Protein AF-A0A1S1MLZ5-F1 (afdb_monomer)

Sequence (279 aa):
MDRDQQFLMPESMADWLPESDPVWLVISAVAGLDTSGLHGMRRTGGAGRAGYDPDMLLTLLIWAWAHGVRSSRVIERRCERDVAFRIICAGDAPDHVTISRFRAAAAAVCEDLFAQVLALCARLGMGRVGVVAIDSVKIASNASLAANRCEDGLRKAAAEQAGIDQAKARELAAAAAAEHAATDAAEDQLYGPDSRGDELPEDLVDPSSRARRIKEALEQLQADTAAGGADREAVAARKRARAAQRQAKREALIADYRAARQAGGLLPLGTPGRVIPSV

Secondary structure (DSSP, 8-state):
--SS---SSPPPGGGGS-TT-HHHHHHHHHHTS--HHHHHHS---SSSSPPPPHHHHHHHHHHHHHTT---HHHHHHHHHH-HHHHHHTTT-PPPHHHHHHHHHHTHHHHHHHHHHHHHHHHHTTS--S---------------TTTT-SHHHHHHHHHHHHHHHHHHHHHHHHHHHHHHHHHHHHHHHHH-SS--S-PPPHHHHSHHHHHHHHHHHHHHHHHHHHHHHHHHHHHHHHHHHHHHHHHHHHHHHHHHHHHHHHTT------PPP--PPP-

Foldseek 3Di:
DDPVDDDPDDDDLCVVDDPPDCLVVLLVLLVPDPCVVLCVLADQDDPDHGDDDSSLLLSLLLVCLVVVHQQLLVSLVCCVPPSSSVVSCVNPGDHSLSSLVSCVSCVVVSLLSSLSSQLVCVVVVVDPLDDPPPVDPDDDDPDPPVVCPDPVSVVVVVVVSSVVSSVSSSVSSNVSSVSSNVNHVVVCVVQNSPDSPPDDDPLCPDPVSVVVVVVVVVVVVVVVVVVVVVVVVVVVVVVVVVVVVVVVVVVVVVVVVVVCVVVVDDDDPDDDDDDDDDD

Organism: NCBI:txid1858794

Solvent-accessible surface area (backbone atoms only — not comparable to full-atom values): 16408 Å² total; per-residue (Å²): 138,74,87,82,69,75,73,95,60,86,78,61,71,73,74,77,51,64,90,84,43,67,61,58,52,49,53,54,50,54,73,72,50,92,53,62,72,53,50,71,76,47,69,76,52,72,96,70,83,60,48,79,56,55,66,45,56,48,42,48,49,47,54,33,47,75,69,73,49,40,36,36,52,58,49,30,53,32,31,77,73,36,68,66,45,21,53,60,38,72,71,59,62,62,52,30,60,57,50,46,50,49,49,64,76,37,42,76,62,51,28,54,52,40,10,49,50,49,37,48,41,31,75,73,66,77,47,76,65,76,76,79,79,71,85,69,78,85,71,92,69,98,64,66,79,69,74,57,69,41,72,66,42,46,50,51,51,50,52,50,49,51,51,51,29,41,54,47,23,37,52,55,24,48,53,45,53,51,50,22,52,53,41,42,56,54,46,32,73,73,44,38,82,88,46,76,74,76,77,69,59,77,67,54,66,44,70,73,49,26,56,54,51,51,50,54,52,51,52,48,54,51,50,53,51,50,51,55,49,51,52,53,47,52,54,48,49,53,52,51,52,55,51,51,53,53,49,52,52,50,52,49,52,52,49,51,55,51,51,45,54,72,73,71,51,88,77,82,89,75,75,82,80,83,82,77,84,80,131

pLDDT: mean 82.51, std 16.1, range [33.41, 97.81]

Structure (mmCIF, N/CA/C/O backbone):
data_AF-A0A1S1MLZ5-F1
#
_entry.id   AF-A0A1S1MLZ5-F1
#
loop_
_atom_site.group_PDB
_atom_site.id
_atom_site.type_symbol
_atom_site.label_atom_id
_atom_site.label_alt_id
_atom_site.label_comp_id
_atom_site.label_asym_id
_atom_site.label_entity_id
_atom_site.label_seq_id
_atom_site.pdbx_PDB_ins_code
_atom_site.Cartn_x
_atom_site.Cartn_y
_atom_site.Cartn_z
_atom_site.occupancy
_atom_site.B_iso_or_equiv
_atom_site.auth_seq_id
_atom_site.auth_comp_id
_atom_site.auth_asym_id
_atom_site.auth_atom_id
_atom_site.pdbx_PDB_model_num
ATOM 1 N N . MET A 1 1 ? -22.273 -20.824 3.552 1.00 58.88 1 MET A N 1
ATOM 2 C CA . MET A 1 1 ? -20.905 -20.315 3.348 1.00 58.88 1 MET A CA 1
ATOM 3 C C . MET A 1 1 ? -20.077 -20.881 4.480 1.00 58.88 1 MET A C 1
ATOM 5 O O . MET A 1 1 ? -20.203 -20.385 5.593 1.00 58.88 1 MET A O 1
ATOM 9 N N . ASP A 1 2 ? -19.360 -21.970 4.228 1.00 85.19 2 ASP A N 1
ATOM 10 C CA . ASP A 1 2 ? -18.413 -22.531 5.190 1.00 85.19 2 ASP A CA 1
ATOM 11 C C . ASP A 1 2 ? -17.037 -21.936 4.875 1.00 85.19 2 ASP A C 1
ATOM 13 O O . ASP A 1 2 ? -16.537 -22.105 3.766 1.00 85.19 2 ASP A O 1
ATOM 17 N N . ARG A 1 3 ? -16.494 -21.135 5.796 1.00 84.50 3 ARG A N 1
ATOM 18 C CA . ARG A 1 3 ? -15.193 -20.463 5.622 1.00 84.50 3 ARG A CA 1
ATOM 19 C C . ARG A 1 3 ? -14.029 -21.352 6.052 1.00 84.50 3 ARG A C 1
ATOM 21 O O . ARG A 1 3 ? -12.893 -21.034 5.720 1.00 84.50 3 ARG A O 1
ATOM 28 N N . ASP A 1 4 ? -14.331 -22.430 6.771 1.00 86.69 4 ASP A N 1
ATOM 29 C CA . ASP A 1 4 ? -13.348 -23.369 7.302 1.00 86.69 4 ASP A CA 1
ATOM 30 C C . ASP A 1 4 ? -13.151 -24.559 6.349 1.00 86.69 4 ASP A C 1
ATOM 32 O O . ASP A 1 4 ? -12.258 -25.386 6.549 1.00 86.69 4 ASP A O 1
ATOM 36 N N . GLN A 1 5 ? -13.958 -24.634 5.282 1.00 89.38 5 GLN A N 1
ATOM 37 C CA . GLN A 1 5 ? -13.801 -25.615 4.220 1.00 89.38 5 GLN A CA 1
ATOM 38 C C . GLN A 1 5 ? -12.444 -25.439 3.531 1.00 89.38 5 GLN A C 1
ATOM 40 O O . GLN A 1 5 ? -12.177 -24.442 2.862 1.00 89.38 5 GLN A O 1
ATOM 45 N N . GLN A 1 6 ? -11.600 -26.456 3.668 1.00 87.50 6 GLN A N 1
ATOM 46 C CA . GLN A 1 6 ? -10.292 -26.500 3.030 1.00 87.50 6 GLN A CA 1
ATOM 47 C C . GLN A 1 6 ? -10.411 -26.915 1.562 1.00 87.50 6 GLN A C 1
ATOM 49 O O . GLN A 1 6 ? -11.259 -27.732 1.190 1.00 87.50 6 GLN A O 1
ATOM 54 N N . PHE A 1 7 ? -9.518 -26.383 0.730 1.00 86.00 7 PHE A N 1
ATOM 55 C CA . PHE A 1 7 ? -9.341 -26.869 -0.632 1.00 86.00 7 PHE A CA 1
ATOM 56 C C . PHE A 1 7 ? -8.711 -28.265 -0.630 1.00 86.00 7 PHE A C 1
ATOM 58 O O . PHE A 1 7 ? -7.830 -28.556 0.178 1.00 86.00 7 PHE A O 1
ATOM 65 N N . LEU A 1 8 ? -9.145 -29.124 -1.558 1.00 91.00 8 LEU A N 1
ATOM 66 C CA . LEU A 1 8 ? -8.581 -30.470 -1.717 1.00 91.00 8 LEU A CA 1
ATOM 67 C C . LEU A 1 8 ? -7.136 -30.429 -2.246 1.00 91.00 8 LEU A C 1
ATOM 69 O O . LEU A 1 8 ? -6.315 -31.253 -1.856 1.00 91.00 8 LEU A O 1
ATOM 73 N N . MET A 1 9 ? -6.844 -29.466 -3.123 1.00 89.19 9 MET A N 1
ATOM 74 C CA . MET A 1 9 ? -5.515 -29.148 -3.648 1.00 89.19 9 MET A CA 1
ATOM 75 C C . MET A 1 9 ? -5.311 -27.628 -3.584 1.00 89.19 9 MET A C 1
ATOM 77 O O . MET A 1 9 ? -6.300 -26.906 -3.721 1.00 89.19 9 MET A O 1
ATOM 81 N N . PRO A 1 10 ? -4.076 -27.122 -3.402 1.00 85.44 10 PRO A N 1
ATOM 82 C CA . PRO A 1 10 ? -3.813 -25.689 -3.481 1.00 85.44 10 PRO A CA 1
ATOM 83 C C . PRO A 1 10 ? -4.231 -25.132 -4.844 1.00 85.44 10 PRO A C 1
ATOM 85 O O . PRO A 1 10 ? -3.874 -25.696 -5.879 1.00 85.44 10 PRO A O 1
ATOM 88 N N . GLU A 1 11 ? -4.976 -24.031 -4.842 1.00 87.12 11 GLU A N 1
ATOM 89 C CA . GLU A 1 11 ? -5.304 -23.308 -6.070 1.00 87.12 11 GLU A CA 1
ATOM 90 C C . GLU A 1 11 ? -4.047 -22.674 -6.677 1.00 87.12 11 GLU A C 1
ATOM 92 O O . GLU A 1 11 ? -3.139 -22.243 -5.958 1.00 87.12 11 GLU A O 1
ATOM 97 N N . SER A 1 12 ? -4.005 -22.582 -8.006 1.00 88.81 12 SER A N 1
ATOM 98 C CA . SER A 1 12 ? -2.991 -21.785 -8.689 1.00 88.81 12 SER A CA 1
ATOM 99 C C . SER A 1 12 ? -3.295 -20.301 -8.499 1.00 88.81 12 SER A C 1
ATOM 101 O O . SER A 1 12 ? -4.423 -19.866 -8.718 1.00 88.81 12 SER A O 1
ATOM 103 N N . MET A 1 13 ? -2.285 -19.490 -8.165 1.00 88.69 13 MET A N 1
ATOM 104 C CA . MET A 1 13 ? -2.452 -18.029 -8.097 1.00 88.69 13 MET A CA 1
ATOM 105 C C . MET A 1 13 ? -2.846 -17.422 -9.450 1.00 88.69 13 MET A C 1
ATOM 107 O O . MET A 1 13 ? -3.479 -16.370 -9.483 1.00 88.69 13 MET A O 1
ATOM 111 N N . ALA A 1 14 ? -2.495 -18.087 -10.558 1.00 86.94 14 ALA A N 1
ATOM 112 C CA . ALA A 1 14 ? -2.888 -17.664 -11.900 1.00 86.94 14 ALA A CA 1
ATOM 113 C C . ALA A 1 14 ? -4.409 -17.726 -12.112 1.00 86.94 14 ALA A C 1
ATOM 115 O O . ALA A 1 14 ? -4.934 -16.959 -12.909 1.00 86.94 14 ALA A O 1
ATOM 116 N N . ASP A 1 15 ? -5.116 -18.575 -11.360 1.00 90.69 15 ASP A N 1
ATOM 117 C CA . ASP A 1 15 ? -6.568 -18.729 -11.476 1.00 90.69 15 ASP A CA 1
ATOM 118 C C . ASP A 1 15 ? -7.332 -17.673 -10.655 1.00 90.69 15 ASP A C 1
ATOM 120 O O . ASP A 1 15 ? -8.555 -17.565 -10.755 1.00 90.69 15 ASP A O 1
ATOM 124 N N . TRP A 1 16 ? -6.636 -16.879 -9.830 1.00 93.06 16 TRP A N 1
ATOM 125 C CA . TRP A 1 16 ? -7.274 -15.883 -8.965 1.00 93.06 16 TRP A CA 1
ATOM 126 C C . TRP A 1 16 ? -7.734 -14.628 -9.715 1.00 93.06 16 TRP A C 1
ATOM 128 O O . TRP A 1 16 ? -8.609 -13.913 -9.222 1.00 93.06 16 TRP A O 1
ATOM 138 N N . LEU A 1 17 ? -7.156 -14.349 -10.887 1.00 93.25 17 LEU A N 1
ATOM 139 C CA . LEU A 1 17 ? -7.527 -13.234 -11.760 1.00 93.25 17 LEU A CA 1
ATOM 140 C C . LEU A 1 17 ? -7.665 -13.706 -13.209 1.00 93.25 17 LEU A C 1
ATOM 142 O O . LEU A 1 17 ? -6.947 -14.610 -13.628 1.00 93.25 17 LEU A O 1
ATOM 146 N N . PRO A 1 18 ? -8.549 -13.081 -14.008 1.00 93.00 18 PRO A N 1
ATOM 147 C CA . PRO A 1 18 ? -8.632 -13.383 -15.431 1.00 93.00 18 PRO A CA 1
ATOM 148 C C . PRO A 1 18 ? -7.325 -13.017 -16.151 1.00 93.00 18 PRO A C 1
ATOM 150 O O . PRO A 1 18 ? -6.642 -12.066 -15.775 1.00 93.00 18 PRO A O 1
ATOM 153 N N . GLU A 1 19 ? -7.020 -13.704 -17.254 1.00 90.06 19 GLU A N 1
ATOM 154 C CA . GLU A 1 19 ? -5.848 -13.408 -18.102 1.00 90.06 19 GLU A CA 1
ATOM 155 C C . GLU A 1 19 ? -5.850 -11.971 -18.655 1.00 90.06 19 GLU A C 1
ATOM 157 O O . GLU A 1 19 ? -4.803 -11.413 -18.969 1.00 90.06 19 GLU A O 1
ATOM 162 N N . SER A 1 20 ? -7.030 -11.350 -18.762 1.00 87.00 20 SER A N 1
ATOM 163 C CA . SER A 1 20 ? -7.192 -9.964 -19.211 1.00 87.00 20 SER A CA 1
ATOM 164 C C . SER A 1 20 ? -6.849 -8.918 -18.146 1.00 87.00 20 SER A C 1
ATOM 166 O O . SER A 1 20 ? -6.977 -7.724 -18.421 1.00 87.00 20 SER A O 1
ATOM 168 N N . ASP A 1 21 ? -6.509 -9.328 -16.922 1.00 89.31 21 ASP A N 1
ATOM 169 C CA . ASP A 1 21 ? -6.193 -8.389 -15.850 1.00 89.31 21 ASP A CA 1
ATOM 170 C C . ASP A 1 21 ? -4.888 -7.618 -16.151 1.00 89.31 21 ASP A C 1
ATOM 172 O O . ASP A 1 21 ? -3.877 -8.224 -16.523 1.00 89.31 21 ASP A O 1
ATOM 176 N N . PRO A 1 22 ? -4.870 -6.280 -15.998 1.00 89.69 22 PRO A N 1
ATOM 177 C CA . PRO A 1 22 ? -3.699 -5.467 -16.312 1.00 89.69 22 PRO A CA 1
ATOM 178 C C . PRO A 1 22 ? -2.460 -5.779 -15.459 1.00 89.69 22 PRO A C 1
ATOM 180 O O . PRO A 1 22 ? -1.357 -5.405 -15.868 1.00 89.69 22 PRO A O 1
ATOM 183 N N . VAL A 1 23 ? -2.591 -6.471 -14.319 1.00 91.12 23 VAL A N 1
ATOM 184 C CA . VAL A 1 23 ? -1.434 -6.873 -13.501 1.00 91.12 23 VAL A CA 1
ATOM 185 C C . VAL A 1 23 ? -0.449 -7.736 -14.295 1.00 91.12 23 VAL A C 1
ATOM 187 O O . VAL A 1 23 ? 0.765 -7.546 -14.191 1.00 91.12 23 VAL A O 1
ATOM 190 N N . TRP A 1 24 ? -0.958 -8.617 -15.162 1.00 92.50 24 TRP A N 1
ATOM 191 C CA . TRP A 1 24 ? -0.143 -9.513 -15.982 1.00 92.50 24 TRP A CA 1
ATOM 192 C C . TRP A 1 24 ? 0.709 -8.755 -16.991 1.00 92.50 24 TRP A C 1
ATOM 194 O O . TRP A 1 24 ? 1.857 -9.133 -17.248 1.00 92.50 24 TRP A O 1
ATOM 204 N N . LEU A 1 25 ? 0.180 -7.648 -17.525 1.00 90.38 25 LEU A N 1
ATOM 205 C CA . LEU A 1 25 ? 0.972 -6.777 -18.378 1.00 90.38 25 LEU A CA 1
ATOM 206 C C . LEU A 1 25 ? 2.102 -6.128 -17.589 1.00 90.38 25 LEU A C 1
ATOM 208 O O . LEU A 1 25 ? 3.220 -6.098 -18.086 1.00 90.38 25 LEU A O 1
ATOM 212 N N . VAL A 1 26 ? 1.833 -5.598 -16.395 1.00 91.06 26 VAL A N 1
ATOM 213 C CA . VAL A 1 26 ? 2.867 -4.912 -15.606 1.00 91.06 26 VAL A CA 1
ATOM 214 C C . VAL A 1 26 ? 3.986 -5.883 -15.224 1.00 91.06 26 VAL A C 1
ATOM 216 O O . VAL A 1 26 ? 5.153 -5.544 -15.401 1.00 91.06 26 VAL A O 1
ATOM 219 N N . ILE A 1 27 ? 3.645 -7.108 -14.810 1.00 93.75 27 ILE A N 1
ATOM 220 C CA . ILE A 1 27 ? 4.622 -8.179 -14.550 1.00 93.75 27 ILE A CA 1
ATOM 221 C C . ILE A 1 27 ? 5.465 -8.458 -15.804 1.00 93.75 27 ILE A C 1
ATOM 223 O O . ILE A 1 27 ? 6.694 -8.461 -15.745 1.00 93.75 27 ILE A O 1
ATOM 227 N N . SER A 1 28 ? 4.815 -8.629 -16.959 1.00 93.50 28 SER A N 1
ATOM 228 C CA . SER A 1 28 ? 5.505 -8.904 -18.229 1.00 93.50 28 SER A CA 1
ATOM 229 C C . SER A 1 28 ? 6.363 -7.728 -18.702 1.00 93.50 28 SER A C 1
ATOM 231 O O . SER A 1 28 ? 7.432 -7.923 -19.275 1.00 93.50 28 SER A O 1
ATOM 233 N N . ALA A 1 29 ? 5.902 -6.500 -18.462 1.00 90.81 29 ALA A N 1
ATOM 234 C CA . ALA A 1 29 ? 6.608 -5.275 -18.799 1.00 90.81 29 ALA A CA 1
ATOM 235 C C . ALA A 1 29 ? 7.904 -5.162 -17.998 1.00 90.81 29 ALA A C 1
ATOM 237 O O . ALA A 1 29 ? 8.947 -4.925 -18.598 1.00 90.81 29 ALA A O 1
ATOM 238 N N . VAL A 1 30 ? 7.855 -5.379 -16.678 1.00 92.75 30 VAL A N 1
ATOM 239 C CA . VAL A 1 30 ? 9.059 -5.368 -15.834 1.00 92.75 30 VAL A CA 1
ATOM 240 C C . VAL A 1 30 ? 10.031 -6.474 -16.238 1.00 92.75 30 VAL A C 1
ATOM 242 O O . VAL A 1 30 ? 11.217 -6.194 -16.376 1.00 92.75 30 VAL A O 1
ATOM 245 N N . ALA A 1 31 ? 9.542 -7.683 -16.527 1.00 92.88 31 ALA A N 1
ATOM 246 C CA . ALA A 1 31 ? 10.384 -8.792 -16.985 1.00 92.88 31 ALA A CA 1
ATOM 247 C C . ALA A 1 31 ? 11.122 -8.506 -18.312 1.00 92.88 31 ALA A C 1
ATOM 249 O O . ALA A 1 31 ? 12.125 -9.148 -18.615 1.00 92.88 31 ALA A O 1
ATOM 250 N N . GLY A 1 32 ? 10.626 -7.559 -19.116 1.00 90.38 32 GLY A N 1
ATOM 251 C CA . GLY A 1 32 ? 11.262 -7.112 -20.356 1.00 90.38 32 GLY A CA 1
ATOM 252 C C . GLY A 1 32 ? 12.220 -5.924 -20.207 1.00 90.38 32 GLY A C 1
ATOM 253 O O . GLY A 1 32 ? 12.819 -5.520 -21.206 1.00 90.38 32 GLY A O 1
ATOM 254 N N . LEU A 1 33 ? 12.349 -5.333 -19.014 1.00 90.69 33 LEU A N 1
ATOM 255 C CA . LEU A 1 33 ? 13.231 -4.191 -18.759 1.00 90.69 33 LEU A CA 1
ATOM 256 C C . LEU A 1 33 ? 14.626 -4.629 -18.306 1.00 90.69 33 LEU A C 1
ATOM 258 O O . LEU A 1 33 ? 14.814 -5.693 -17.725 1.00 90.69 33 LEU A O 1
ATOM 262 N N . ASP A 1 34 ? 15.615 -3.761 -18.527 1.00 91.19 34 ASP A N 1
ATOM 263 C CA . ASP A 1 34 ? 16.938 -3.927 -17.927 1.00 91.19 34 ASP A CA 1
ATOM 264 C C . ASP A 1 34 ? 16.914 -3.473 -16.462 1.00 91.19 34 ASP A C 1
ATOM 266 O O . ASP A 1 34 ? 17.025 -2.285 -16.149 1.00 91.19 34 ASP A O 1
ATOM 270 N N . THR A 1 35 ? 16.767 -4.435 -15.554 1.00 91.88 35 THR A N 1
ATOM 271 C CA . THR A 1 35 ? 16.783 -4.216 -14.103 1.00 91.88 35 THR A CA 1
ATOM 272 C C . THR A 1 35 ? 18.136 -4.542 -13.468 1.00 91.88 35 THR A C 1
ATOM 274 O O . THR A 1 35 ? 18.260 -4.559 -12.240 1.00 91.88 35 THR A O 1
ATOM 277 N N . SER A 1 36 ? 19.194 -4.740 -14.267 1.00 89.75 36 SER A N 1
ATOM 278 C CA . SER A 1 36 ? 20.534 -5.093 -13.770 1.00 89.75 36 SER A CA 1
ATOM 279 C C . SER A 1 36 ? 21.067 -4.108 -12.724 1.00 89.75 36 SER A C 1
ATOM 281 O O . SER A 1 36 ? 21.703 -4.518 -11.751 1.00 89.75 36 SER A O 1
ATOM 283 N N . GLY A 1 37 ? 20.740 -2.818 -12.860 1.00 87.38 37 GLY A N 1
ATOM 284 C CA . GLY A 1 37 ? 21.066 -1.792 -11.871 1.00 87.38 37 GLY A CA 1
ATOM 285 C C . GLY A 1 37 ? 20.444 -2.056 -10.496 1.00 87.38 37 GLY A C 1
ATOM 286 O O . GLY A 1 37 ? 21.116 -1.873 -9.484 1.00 87.38 37 GLY A O 1
ATOM 287 N N . LEU A 1 38 ? 19.197 -2.538 -10.440 1.00 87.81 38 LEU A N 1
ATOM 288 C CA . LEU A 1 38 ? 18.510 -2.884 -9.189 1.00 87.81 38 LEU A CA 1
ATOM 289 C C . LEU A 1 38 ? 19.097 -4.146 -8.551 1.00 87.81 38 LEU A C 1
ATOM 291 O O . LEU A 1 38 ? 19.364 -4.166 -7.347 1.00 87.81 38 LEU A O 1
ATOM 295 N N . HIS A 1 39 ? 19.358 -5.172 -9.363 1.00 88.06 39 HIS A N 1
ATOM 296 C CA . HIS A 1 39 ? 20.016 -6.402 -8.915 1.00 88.06 39 HIS A CA 1
ATOM 297 C C . HIS A 1 39 ? 21.447 -6.147 -8.425 1.00 88.06 39 HIS A C 1
ATOM 299 O O . HIS A 1 39 ? 21.890 -6.768 -7.466 1.00 88.06 39 HIS A O 1
ATOM 305 N N . GLY A 1 40 ? 22.160 -5.170 -8.992 1.00 84.81 40 GLY A N 1
ATOM 306 C CA . GLY A 1 40 ? 23.482 -4.760 -8.509 1.00 84.81 40 GLY A CA 1
ATOM 307 C C . GLY A 1 40 ? 23.472 -4.124 -7.111 1.00 84.81 40 GLY A C 1
ATOM 308 O O . GLY A 1 40 ? 24.463 -4.219 -6.385 1.00 84.81 40 GLY A O 1
ATOM 309 N N . MET A 1 41 ? 22.360 -3.504 -6.700 1.00 80.38 41 MET A N 1
ATOM 310 C CA . MET A 1 41 ? 22.228 -2.852 -5.389 1.00 80.38 41 MET A CA 1
ATOM 311 C C . MET A 1 41 ? 21.908 -3.826 -4.249 1.00 80.38 41 MET A C 1
ATOM 313 O O . MET A 1 41 ? 22.061 -3.471 -3.078 1.00 80.38 41 MET A O 1
ATOM 317 N N . ARG A 1 42 ? 21.445 -5.045 -4.554 1.00 73.38 42 ARG A N 1
ATOM 318 C CA . ARG A 1 42 ? 20.997 -6.016 -3.549 1.00 73.38 42 ARG A CA 1
ATOM 319 C C . ARG A 1 42 ? 21.575 -7.399 -3.797 1.00 73.38 42 ARG A C 1
ATOM 321 O O . ARG A 1 42 ? 21.505 -7.942 -4.886 1.00 73.38 42 ARG A O 1
ATOM 328 N N . ARG A 1 43 ? 22.060 -8.033 -2.729 1.00 67.81 43 ARG A N 1
ATOM 329 C CA . ARG A 1 43 ? 22.350 -9.469 -2.761 1.00 67.81 43 ARG A CA 1
ATOM 330 C C . ARG A 1 43 ? 21.061 -10.263 -2.581 1.00 67.81 43 ARG A C 1
ATOM 332 O O . ARG A 1 43 ? 20.521 -10.341 -1.479 1.00 67.81 43 ARG A O 1
ATOM 339 N N . THR A 1 44 ? 20.607 -10.893 -3.650 1.00 66.25 44 THR A N 1
ATOM 340 C CA . THR A 1 44 ? 19.610 -11.965 -3.632 1.00 66.25 44 THR A CA 1
ATOM 341 C C . THR A 1 44 ? 20.308 -13.280 -3.259 1.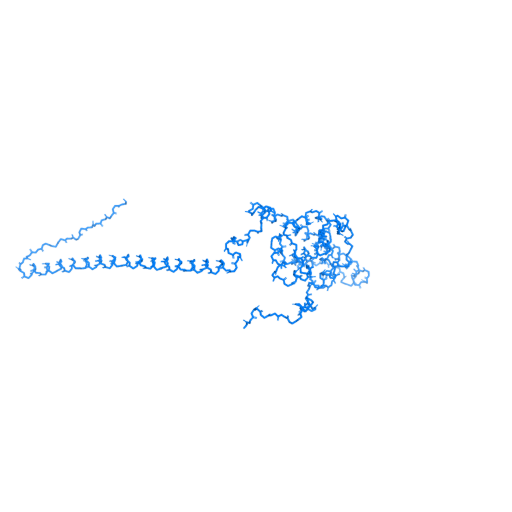00 66.25 44 THR A C 1
ATOM 343 O O . THR A 1 44 ? 20.721 -14.061 -4.107 1.00 66.25 44 THR A O 1
ATOM 346 N N . GLY A 1 45 ? 20.524 -13.501 -1.955 1.00 66.25 45 GLY A N 1
ATOM 347 C CA . GLY A 1 45 ? 21.088 -14.750 -1.413 1.00 66.25 45 GLY A CA 1
ATOM 348 C C . GLY A 1 45 ? 22.291 -14.572 -0.477 1.00 66.25 45 GLY A C 1
ATOM 349 O O . GLY A 1 45 ? 22.824 -13.475 -0.312 1.00 66.25 45 GLY A O 1
ATOM 350 N N . GLY A 1 46 ? 22.704 -15.668 0.168 1.00 67.00 46 GLY A N 1
ATOM 351 C CA . GLY A 1 46 ? 23.765 -15.701 1.184 1.00 67.00 46 GLY A CA 1
ATOM 352 C C . GLY A 1 46 ? 23.343 -16.463 2.444 1.00 67.00 46 GLY A C 1
ATOM 353 O O . GLY A 1 46 ? 22.371 -17.212 2.422 1.00 67.00 46 GLY A O 1
ATOM 354 N N . ALA A 1 47 ? 24.074 -16.285 3.550 1.00 60.59 47 ALA A N 1
ATOM 355 C CA . ALA A 1 47 ? 23.668 -16.840 4.841 1.00 60.59 47 ALA A CA 1
ATOM 356 C C . ALA A 1 47 ? 22.455 -16.066 5.393 1.00 60.59 47 ALA A C 1
ATOM 358 O O . ALA A 1 47 ? 22.558 -14.867 5.648 1.00 60.59 47 ALA A O 1
ATOM 359 N N . GLY A 1 48 ? 21.325 -16.753 5.580 1.00 69.38 48 GLY A N 1
ATOM 360 C CA . GLY A 1 48 ? 20.058 -16.174 6.045 1.00 69.38 48 GLY A CA 1
ATOM 361 C C . GLY A 1 48 ? 18.940 -16.266 5.001 1.00 69.38 48 GLY A C 1
ATOM 362 O O . GLY A 1 48 ? 19.090 -16.917 3.969 1.00 69.38 48 GLY A O 1
ATOM 363 N N . ARG A 1 49 ? 17.796 -15.626 5.280 1.00 70.81 49 ARG A N 1
ATOM 364 C CA . ARG A 1 49 ? 16.688 -15.516 4.319 1.00 70.81 49 ARG A CA 1
ATOM 365 C C . ARG A 1 49 ? 17.148 -14.675 3.126 1.00 70.81 49 ARG A C 1
ATOM 367 O O . ARG A 1 49 ? 17.688 -13.587 3.322 1.00 70.81 49 ARG A O 1
ATOM 374 N N . ALA A 1 50 ? 16.941 -15.175 1.909 1.00 77.31 50 ALA A N 1
ATOM 375 C CA . ALA A 1 50 ? 17.213 -14.395 0.708 1.00 77.31 50 ALA A CA 1
ATOM 376 C C . ALA A 1 50 ? 16.380 -13.104 0.725 1.00 77.31 50 ALA A C 1
ATOM 378 O O . ALA A 1 50 ? 15.222 -13.110 1.145 1.00 77.31 50 ALA A O 1
ATOM 379 N N . GLY A 1 51 ? 16.980 -11.992 0.300 1.00 83.75 51 GLY A N 1
ATOM 380 C CA . GLY A 1 51 ? 16.227 -10.762 0.092 1.00 83.75 51 GLY A CA 1
ATOM 381 C C . GLY A 1 51 ? 15.186 -10.944 -1.013 1.00 83.75 51 GLY A C 1
ATOM 382 O O . GLY A 1 51 ? 15.381 -11.757 -1.914 1.00 83.75 51 GLY A O 1
ATOM 383 N N . TYR A 1 52 ? 14.109 -10.164 -0.943 1.00 90.75 52 TYR A N 1
ATOM 384 C CA . TYR A 1 52 ? 13.107 -10.097 -2.005 1.00 90.75 52 TYR A CA 1
ATOM 385 C C . TYR A 1 52 ? 13.736 -9.760 -3.359 1.00 90.75 52 TYR A C 1
ATOM 387 O O . TYR A 1 52 ? 14.688 -8.973 -3.428 1.00 90.75 52 TYR A O 1
ATOM 395 N N . ASP A 1 53 ? 13.160 -10.335 -4.413 1.00 91.56 53 ASP A N 1
ATOM 396 C CA . ASP A 1 53 ? 13.529 -10.058 -5.797 1.00 91.56 53 ASP A CA 1
ATOM 397 C C . ASP A 1 53 ? 13.311 -8.562 -6.122 1.00 91.56 53 ASP A C 1
ATOM 399 O O . ASP A 1 53 ? 12.197 -8.053 -5.933 1.00 91.56 53 ASP A O 1
ATOM 403 N N . PRO A 1 54 ? 14.349 -7.832 -6.579 1.00 92.44 54 PRO A N 1
ATOM 404 C CA . PRO A 1 54 ? 14.213 -6.450 -7.022 1.00 92.44 54 PRO A CA 1
ATOM 405 C C . PRO A 1 54 ? 13.144 -6.237 -8.098 1.00 92.44 54 PRO A C 1
ATOM 407 O O . PRO A 1 54 ? 12.489 -5.194 -8.075 1.00 92.44 54 PRO A O 1
ATOM 410 N N . ASP A 1 55 ? 12.922 -7.207 -8.988 1.00 93.81 55 ASP A N 1
ATOM 411 C CA . ASP A 1 55 ? 11.919 -7.096 -10.054 1.00 93.81 55 ASP A CA 1
ATOM 412 C C . ASP A 1 55 ? 10.504 -7.183 -9.480 1.00 93.81 55 ASP A C 1
ATOM 414 O O . ASP A 1 55 ? 9.615 -6.429 -9.886 1.00 93.81 55 ASP A O 1
ATOM 418 N N . MET A 1 56 ? 10.302 -8.028 -8.464 1.00 95.31 56 MET A N 1
ATOM 419 C CA . MET A 1 56 ? 9.044 -8.092 -7.721 1.00 95.31 56 MET A CA 1
ATOM 420 C C . MET A 1 56 ? 8.773 -6.773 -6.994 1.00 95.31 56 MET A C 1
ATOM 422 O O . MET A 1 56 ? 7.688 -6.208 -7.129 1.00 95.31 56 MET A O 1
ATOM 426 N N . LEU A 1 57 ? 9.764 -6.239 -6.269 1.00 95.31 57 LEU A N 1
ATOM 427 C CA . LEU A 1 57 ? 9.610 -4.977 -5.539 1.00 95.31 57 LEU A CA 1
ATOM 428 C C . LEU A 1 57 ? 9.376 -3.788 -6.481 1.00 95.31 57 LEU A C 1
ATOM 430 O O . LEU A 1 57 ? 8.569 -2.909 -6.170 1.00 95.31 57 LEU A O 1
ATOM 434 N N . LEU A 1 58 ? 10.038 -3.763 -7.641 1.00 94.94 58 LEU A N 1
ATOM 435 C CA . LEU A 1 58 ? 9.785 -2.764 -8.673 1.00 94.94 58 LEU A CA 1
ATOM 436 C C . LEU A 1 58 ? 8.355 -2.891 -9.205 1.00 94.94 58 LEU A C 1
ATOM 438 O O . LEU A 1 58 ? 7.619 -1.908 -9.200 1.00 94.94 58 LEU A O 1
ATOM 442 N N . THR A 1 59 ? 7.940 -4.094 -9.606 1.00 95.56 59 THR A N 1
ATOM 443 C CA . THR A 1 59 ? 6.577 -4.372 -10.090 1.00 95.56 59 THR A CA 1
ATOM 444 C C . THR A 1 59 ? 5.531 -3.916 -9.073 1.00 95.56 59 THR A C 1
ATOM 446 O O . THR A 1 59 ? 4.553 -3.260 -9.435 1.00 95.56 59 THR A O 1
ATOM 449 N N . LEU A 1 60 ? 5.771 -4.187 -7.788 1.00 96.56 60 LEU A N 1
ATOM 450 C CA . LEU A 1 60 ? 4.908 -3.788 -6.683 1.00 96.56 60 LEU A CA 1
ATOM 451 C C . LEU A 1 60 ? 4.772 -2.264 -6.572 1.00 96.56 60 LEU A C 1
ATOM 453 O O . LEU A 1 60 ? 3.654 -1.755 -6.465 1.00 96.56 60 LEU A O 1
ATOM 457 N N . LEU A 1 61 ? 5.887 -1.526 -6.629 1.00 95.44 61 LEU A N 1
ATOM 458 C CA . LEU A 1 61 ? 5.877 -0.059 -6.595 1.00 95.44 61 LEU A CA 1
ATOM 459 C C . LEU A 1 61 ? 5.156 0.532 -7.807 1.00 95.44 61 LEU A C 1
ATOM 461 O O . LEU A 1 61 ? 4.324 1.423 -7.650 1.00 95.44 61 LEU A O 1
ATOM 465 N N . ILE A 1 62 ? 5.436 0.016 -9.002 1.00 92.75 62 ILE A N 1
ATOM 466 C CA . ILE A 1 62 ? 4.812 0.463 -10.251 1.00 92.75 62 ILE A CA 1
ATOM 467 C C . ILE A 1 62 ? 3.299 0.257 -10.196 1.00 92.75 62 ILE A C 1
ATOM 469 O O . ILE A 1 62 ? 2.533 1.177 -10.494 1.00 92.75 62 ILE A O 1
ATOM 473 N N . TRP A 1 63 ? 2.861 -0.929 -9.769 1.00 94.12 63 TRP A N 1
ATOM 474 C CA . TRP A 1 63 ? 1.447 -1.247 -9.618 1.00 94.12 63 TRP A CA 1
ATOM 475 C C . TRP A 1 63 ? 0.770 -0.350 -8.578 1.00 94.12 63 TRP A C 1
ATOM 477 O O . TRP A 1 63 ? -0.289 0.222 -8.848 1.00 94.12 63 TRP A O 1
ATOM 487 N N . ALA A 1 64 ? 1.399 -0.154 -7.417 1.00 94.62 64 ALA A N 1
ATOM 488 C CA . ALA A 1 64 ? 0.906 0.740 -6.375 1.00 94.62 64 ALA A CA 1
ATOM 489 C C . ALA A 1 64 ? 0.753 2.182 -6.884 1.00 94.62 64 ALA A C 1
ATOM 491 O O . ALA A 1 64 ? -0.309 2.789 -6.729 1.00 94.62 64 ALA A O 1
ATOM 492 N N . TRP A 1 65 ? 1.776 2.717 -7.549 1.00 92.12 65 TRP A N 1
ATOM 493 C CA . TRP A 1 65 ? 1.779 4.077 -8.078 1.00 92.12 65 TRP A CA 1
ATOM 494 C C . TRP A 1 65 ? 0.758 4.294 -9.187 1.00 92.12 65 TRP A C 1
ATOM 496 O O . TRP A 1 65 ? 0.105 5.340 -9.192 1.00 92.12 65 TRP A O 1
ATOM 506 N N . ALA A 1 66 ? 0.569 3.305 -10.064 1.00 86.75 66 ALA A N 1
ATOM 507 C CA . ALA A 1 66 ? -0.479 3.319 -11.081 1.00 86.75 66 ALA A CA 1
ATOM 508 C C . ALA A 1 66 ? -1.888 3.400 -10.462 1.00 86.75 66 ALA A C 1
ATOM 510 O O . ALA A 1 66 ? -2.776 4.027 -11.033 1.00 86.75 66 ALA A O 1
ATOM 511 N N . HIS A 1 67 ? -2.075 2.844 -9.261 1.00 88.56 67 HIS A N 1
ATOM 512 C CA . HIS A 1 67 ? -3.326 2.903 -8.497 1.00 88.56 67 HIS A CA 1
ATOM 513 C C . HIS A 1 67 ? -3.394 4.078 -7.506 1.00 88.56 67 HIS A C 1
ATOM 515 O O . HIS A 1 67 ? -4.285 4.114 -6.656 1.00 88.56 67 HIS A O 1
ATOM 521 N N . GLY A 1 68 ? -2.454 5.028 -7.576 1.00 89.94 68 GLY A N 1
ATOM 522 C CA . GLY A 1 68 ? -2.408 6.188 -6.679 1.00 89.94 68 GLY A CA 1
ATOM 523 C C . GLY A 1 68 ? -2.059 5.849 -5.225 1.00 89.94 68 GLY A C 1
ATOM 524 O O . GLY A 1 68 ? -2.294 6.658 -4.332 1.00 89.94 68 GLY A O 1
ATOM 525 N N . VAL A 1 69 ? -1.505 4.665 -4.960 1.00 94.62 69 VAL A N 1
ATOM 526 C CA . VAL A 1 69 ? -1.096 4.239 -3.618 1.00 94.62 69 VAL A CA 1
ATOM 527 C C . VAL A 1 69 ? 0.326 4.715 -3.350 1.00 94.62 69 VAL A C 1
ATOM 529 O O . VAL A 1 69 ? 1.259 4.334 -4.054 1.00 94.62 69 VAL A O 1
ATOM 532 N N . ARG A 1 70 ? 0.484 5.555 -2.323 1.00 95.44 70 ARG A N 1
ATOM 533 C CA . ARG A 1 70 ? 1.746 6.236 -1.986 1.00 95.44 70 ARG A CA 1
ATOM 534 C C . ARG A 1 70 ? 2.216 5.993 -0.552 1.00 95.44 70 ARG A C 1
ATOM 536 O O . ARG A 1 70 ? 3.093 6.695 -0.092 1.00 95.44 70 ARG A O 1
ATOM 543 N N . SER A 1 71 ? 1.636 5.032 0.157 1.00 97.00 71 SER A N 1
ATOM 544 C CA . SER A 1 71 ? 2.072 4.650 1.505 1.00 97.00 71 SER A CA 1
ATOM 545 C C . SER A 1 71 ? 2.601 3.226 1.470 1.00 97.00 71 SER A C 1
ATOM 547 O O . SER A 1 71 ? 1.874 2.320 1.047 1.00 97.00 71 SER A O 1
ATOM 549 N N . SER A 1 72 ? 3.818 3.012 1.969 1.00 97.81 72 SER A N 1
ATOM 550 C CA . SER A 1 72 ? 4.389 1.670 2.112 1.00 97.81 72 SER A CA 1
ATOM 551 C C . SER A 1 72 ? 3.528 0.788 3.026 1.00 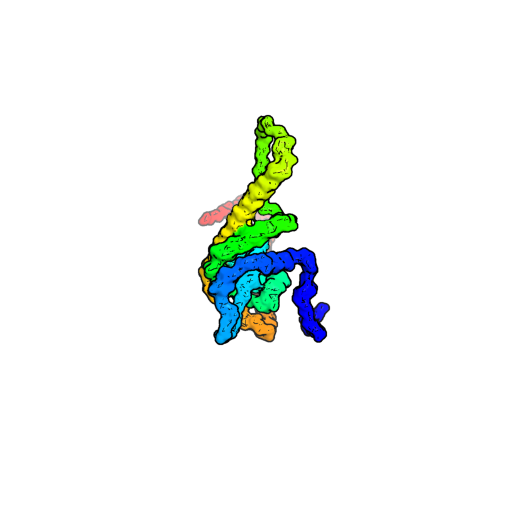97.81 72 SER A C 1
ATOM 553 O O . SER A 1 72 ? 3.361 -0.400 2.755 1.00 97.81 72 SER A O 1
ATOM 555 N N . ARG A 1 73 ? 2.892 1.371 4.053 1.00 97.62 73 ARG A N 1
ATOM 556 C CA . ARG A 1 73 ? 1.964 0.677 4.970 1.00 97.62 73 ARG A CA 1
ATOM 557 C C . ARG A 1 73 ? 0.674 0.257 4.269 1.00 97.62 73 ARG A C 1
ATOM 559 O O . ARG A 1 73 ? 0.152 -0.830 4.509 1.00 97.62 73 ARG A O 1
ATOM 566 N N . VAL A 1 74 ? 0.144 1.098 3.376 1.00 97.56 74 VAL A N 1
ATOM 567 C CA . VAL A 1 74 ? -1.007 0.722 2.536 1.00 97.56 74 VAL A CA 1
ATOM 568 C C . VAL A 1 74 ? -0.622 -0.385 1.556 1.00 97.56 74 VAL A C 1
ATOM 570 O O . VAL A 1 74 ? -1.426 -1.293 1.356 1.00 97.56 74 VAL A O 1
ATOM 573 N N . ILE A 1 75 ? 0.572 -0.328 0.958 1.00 97.81 75 ILE A N 1
ATOM 574 C CA . ILE A 1 75 ? 1.057 -1.372 0.043 1.00 97.81 75 ILE A CA 1
ATOM 575 C C . ILE A 1 75 ? 1.175 -2.706 0.783 1.00 97.81 75 ILE A C 1
ATOM 577 O O . ILE A 1 75 ? 0.601 -3.681 0.311 1.00 97.81 75 ILE A O 1
ATOM 581 N N . GLU A 1 76 ? 1.801 -2.733 1.963 1.00 97.50 76 GLU A N 1
ATOM 582 C CA . GLU A 1 76 ? 1.893 -3.933 2.809 1.00 97.50 76 GLU A CA 1
ATOM 583 C C . GLU A 1 76 ? 0.505 -4.553 3.058 1.00 97.50 76 GLU A C 1
ATOM 585 O O . GLU A 1 76 ? 0.278 -5.728 2.774 1.00 97.50 76 GLU A O 1
ATOM 590 N N . ARG A 1 77 ? -0.482 -3.746 3.472 1.00 96.19 77 ARG A N 1
ATOM 591 C CA . ARG A 1 77 ? -1.867 -4.221 3.660 1.00 96.19 77 ARG A CA 1
ATOM 592 C C . ARG A 1 77 ? -2.501 -4.764 2.380 1.00 96.19 77 ARG A C 1
ATOM 594 O O . ARG A 1 77 ? -3.324 -5.679 2.439 1.00 96.19 77 ARG A O 1
ATOM 601 N N . ARG A 1 78 ? -2.183 -4.185 1.220 1.00 96.81 78 ARG A N 1
ATOM 602 C CA . ARG A 1 78 ? -2.679 -4.685 -0.067 1.00 96.81 78 ARG A CA 1
ATOM 603 C C . ARG A 1 78 ? -2.015 -6.005 -0.441 1.00 96.81 78 ARG A C 1
ATOM 605 O O . ARG A 1 78 ? -2.723 -6.875 -0.927 1.00 96.81 78 ARG A O 1
ATOM 612 N N . CYS A 1 79 ? -0.741 -6.216 -0.118 1.00 96.50 79 CYS A N 1
ATOM 613 C CA . CYS A 1 79 ? -0.090 -7.519 -0.277 1.00 96.50 79 CYS A CA 1
ATOM 614 C C . CYS A 1 79 ? -0.775 -8.634 0.531 1.00 96.50 79 CYS A C 1
ATOM 616 O O . CYS A 1 79 ? -0.661 -9.796 0.164 1.00 96.50 79 CYS A O 1
ATOM 618 N N . GLU A 1 80 ? -1.517 -8.310 1.593 1.00 93.56 80 GLU A N 1
ATOM 619 C CA . GLU A 1 80 ? -2.309 -9.288 2.354 1.00 93.56 80 GLU A CA 1
ATOM 620 C C . GLU A 1 80 ? -3.730 -9.489 1.795 1.00 93.56 80 GLU A C 1
ATOM 622 O O . GLU A 1 80 ? -4.274 -10.593 1.854 1.00 93.56 80 GLU A O 1
ATOM 627 N N . ARG A 1 81 ? -4.366 -8.420 1.296 1.00 92.94 81 ARG A N 1
ATOM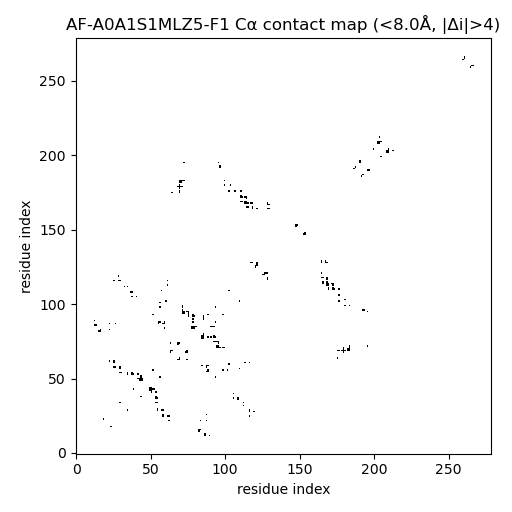 628 C CA . ARG A 1 81 ? -5.825 -8.378 1.053 1.00 92.94 81 ARG A CA 1
ATOM 629 C C . ARG A 1 81 ? -6.230 -8.293 -0.415 1.00 92.94 81 ARG A C 1
ATOM 631 O O . ARG A 1 81 ? -7.355 -8.657 -0.745 1.00 92.94 81 ARG A O 1
ATOM 638 N N . ASP A 1 82 ? -5.355 -7.785 -1.271 1.00 95.06 82 ASP A N 1
ATOM 639 C CA . ASP A 1 82 ? -5.616 -7.550 -2.687 1.00 95.06 82 ASP A CA 1
ATOM 640 C C . ASP A 1 82 ? -4.954 -8.643 -3.533 1.00 95.06 82 ASP A C 1
ATOM 642 O O . ASP A 1 82 ? -3.764 -8.934 -3.402 1.00 95.06 82 ASP A O 1
ATOM 646 N N . VAL A 1 83 ? -5.745 -9.272 -4.400 1.00 94.75 83 VAL A N 1
ATOM 647 C CA . VAL A 1 83 ? -5.318 -10.426 -5.197 1.00 94.75 83 VAL A CA 1
ATOM 648 C C . VAL A 1 83 ? -4.180 -10.066 -6.155 1.00 94.75 83 VAL A C 1
ATOM 650 O O . VAL A 1 83 ? -3.232 -10.840 -6.273 1.00 94.75 83 VAL A O 1
ATOM 653 N N . ALA A 1 84 ? -4.215 -8.888 -6.784 1.00 94.56 84 ALA A N 1
ATOM 654 C CA . ALA A 1 84 ? -3.181 -8.475 -7.730 1.00 94.56 84 ALA A CA 1
ATOM 655 C C . ALA A 1 84 ? -1.835 -8.258 -7.022 1.00 94.56 84 ALA A C 1
ATOM 657 O O . ALA A 1 84 ? -0.796 -8.711 -7.499 1.00 94.56 84 ALA A O 1
ATOM 658 N N . PHE A 1 85 ? -1.851 -7.641 -5.837 1.00 96.25 85 PHE A N 1
ATOM 659 C CA . PHE A 1 85 ? -0.642 -7.458 -5.026 1.00 96.25 85 PHE A CA 1
ATOM 660 C C . PHE A 1 85 ? -0.088 -8.805 -4.541 1.00 96.25 85 PHE A C 1
ATOM 662 O O . PHE A 1 85 ? 1.120 -9.027 -4.592 1.00 96.25 85 PHE A O 1
ATOM 669 N N . ARG A 1 86 ? -0.961 -9.738 -4.140 1.00 96.12 86 ARG A N 1
ATOM 670 C CA . ARG A 1 86 ? -0.558 -11.101 -3.752 1.00 96.12 86 ARG A CA 1
ATOM 671 C C . ARG A 1 86 ? 0.098 -11.870 -4.895 1.00 96.12 86 ARG A C 1
ATOM 673 O O . ARG A 1 86 ? 1.078 -12.569 -4.647 1.00 96.12 86 ARG A O 1
ATOM 680 N N . ILE A 1 87 ? -0.428 -11.731 -6.114 1.00 95.94 87 ILE A N 1
ATOM 681 C CA . ILE A 1 87 ? 0.146 -12.325 -7.328 1.00 95.94 87 ILE A CA 1
ATOM 682 C C . ILE A 1 87 ? 1.536 -11.751 -7.597 1.00 95.94 87 ILE A C 1
ATOM 684 O O . ILE A 1 87 ? 2.468 -12.525 -7.792 1.00 95.94 87 ILE A O 1
ATOM 688 N N . ILE A 1 88 ? 1.700 -10.422 -7.544 1.00 96.25 88 ILE A N 1
ATOM 689 C CA . ILE A 1 88 ? 3.009 -9.773 -7.730 1.00 96.25 88 ILE A CA 1
ATOM 690 C C . ILE A 1 88 ? 4.025 -10.326 -6.728 1.00 96.25 88 ILE A C 1
ATOM 692 O O . ILE A 1 88 ? 5.133 -10.689 -7.108 1.00 96.25 88 ILE A O 1
ATOM 696 N N . CYS A 1 89 ? 3.637 -10.441 -5.458 1.00 95.50 89 CYS A N 1
ATOM 697 C CA . CYS A 1 89 ? 4.506 -10.956 -4.404 1.00 95.50 89 CYS A CA 1
ATOM 698 C C . CYS A 1 89 ? 4.674 -12.484 -4.415 1.00 95.50 89 CYS A C 1
ATOM 700 O O . CYS A 1 89 ? 5.404 -13.005 -3.578 1.00 95.50 89 CYS A O 1
ATOM 702 N N . ALA A 1 90 ? 3.983 -13.219 -5.294 1.00 92.19 90 ALA A N 1
ATOM 703 C CA . ALA A 1 90 ? 3.905 -14.683 -5.272 1.00 92.19 90 ALA A CA 1
ATOM 704 C C . ALA A 1 90 ? 3.579 -15.256 -3.872 1.00 92.19 90 ALA A C 1
ATOM 706 O O . ALA A 1 90 ? 4.079 -16.307 -3.470 1.00 92.19 90 ALA A O 1
ATOM 707 N N . GLY A 1 91 ? 2.752 -14.541 -3.101 1.00 86.00 91 GLY A N 1
ATOM 708 C CA . GLY A 1 91 ? 2.408 -14.876 -1.715 1.00 86.00 91 GLY A CA 1
ATOM 709 C C . GLY A 1 91 ? 3.459 -14.525 -0.653 1.00 86.00 91 GLY A C 1
ATOM 710 O O . GLY A 1 91 ? 3.165 -14.685 0.530 1.00 86.00 91 GLY A O 1
ATOM 711 N N . ASP A 1 92 ? 4.633 -14.015 -1.033 1.00 90.81 92 ASP A N 1
ATOM 712 C CA . ASP A 1 92 ? 5.674 -13.555 -0.111 1.00 90.81 92 ASP A CA 1
ATOM 713 C C . ASP A 1 92 ? 5.633 -12.024 0.064 1.00 90.81 92 ASP A C 1
ATOM 715 O O . ASP A 1 92 ? 6.329 -11.269 -0.618 1.00 90.81 92 ASP A O 1
ATOM 719 N N . ALA A 1 93 ? 4.741 -11.554 0.939 1.00 94.38 93 ALA A N 1
ATOM 720 C CA . ALA A 1 93 ? 4.463 -10.131 1.129 1.00 94.38 93 ALA A CA 1
ATOM 721 C C . ALA A 1 93 ? 5.602 -9.397 1.879 1.00 94.38 93 ALA A C 1
ATOM 723 O O . ALA A 1 93 ? 5.889 -9.739 3.030 1.00 94.38 93 ALA A O 1
ATOM 724 N N . PRO A 1 94 ? 6.219 -8.351 1.289 1.00 95.38 94 PRO A N 1
ATOM 725 C CA . PRO A 1 94 ? 7.194 -7.519 1.987 1.00 95.38 94 PRO A CA 1
ATOM 726 C C . PRO A 1 94 ? 6.523 -6.580 2.997 1.00 95.38 94 PRO A C 1
ATOM 728 O O . PRO A 1 94 ? 5.441 -6.051 2.744 1.00 95.38 94 PRO A O 1
ATOM 731 N N . ASP A 1 95 ? 7.211 -6.324 4.112 1.00 95.69 95 ASP A N 1
ATOM 732 C CA . ASP A 1 95 ? 6.799 -5.313 5.089 1.00 95.69 95 ASP A CA 1
ATOM 733 C C . ASP A 1 95 ? 7.009 -3.879 4.560 1.00 95.69 95 ASP A C 1
ATOM 735 O O . ASP A 1 95 ? 7.797 -3.625 3.636 1.00 95.69 95 ASP A O 1
ATOM 739 N N . HIS A 1 96 ? 6.303 -2.911 5.151 1.00 96.62 96 HIS A N 1
ATOM 740 C CA . HIS A 1 96 ? 6.391 -1.505 4.756 1.00 96.62 96 HIS A CA 1
ATOM 741 C C . HIS A 1 96 ? 7.810 -0.943 4.894 1.00 96.62 96 HIS A C 1
ATOM 743 O O . HIS A 1 96 ? 8.222 -0.110 4.086 1.00 96.62 96 HIS A O 1
ATOM 749 N N . VAL A 1 97 ? 8.587 -1.421 5.871 1.00 96.06 97 VAL A N 1
ATOM 750 C CA . VAL A 1 97 ? 9.981 -1.007 6.072 1.00 96.06 97 VAL A CA 1
ATOM 751 C C . VAL A 1 97 ? 10.838 -1.426 4.879 1.00 96.06 97 VAL A C 1
ATOM 753 O O . VAL A 1 97 ? 11.653 -0.648 4.381 1.00 96.06 97 VAL A O 1
ATOM 756 N N . THR A 1 98 ? 10.648 -2.642 4.377 1.00 95.00 98 THR A N 1
ATOM 757 C CA . THR A 1 98 ? 11.343 -3.187 3.213 1.00 95.00 98 THR A CA 1
ATOM 758 C C . THR A 1 98 ? 10.975 -2.417 1.956 1.00 95.00 98 THR A C 1
ATOM 760 O O . THR A 1 98 ? 11.878 -2.053 1.198 1.00 95.00 98 THR A O 1
ATOM 763 N N . ILE A 1 99 ? 9.685 -2.129 1.759 1.00 96.25 99 ILE A N 1
ATOM 764 C CA . ILE A 1 99 ? 9.187 -1.344 0.622 1.00 96.25 99 ILE A CA 1
ATOM 765 C C . ILE A 1 99 ? 9.790 0.068 0.649 1.00 96.25 99 ILE A C 1
ATOM 767 O O . ILE A 1 99 ? 10.416 0.488 -0.328 1.00 96.25 99 ILE A O 1
ATOM 771 N N . SER A 1 100 ? 9.687 0.765 1.784 1.00 95.75 100 SER A N 1
ATOM 772 C CA . SER A 1 100 ? 10.209 2.124 1.968 1.00 95.75 100 SER A CA 1
ATOM 773 C C . SER A 1 100 ? 11.726 2.185 1.761 1.00 95.75 100 SER A C 1
ATOM 775 O O . SER A 1 100 ? 12.229 3.014 0.997 1.00 95.75 100 SER A O 1
ATOM 777 N N . ARG A 1 101 ? 12.480 1.242 2.346 1.00 94.19 101 ARG A N 1
ATOM 778 C CA . ARG A 1 101 ? 13.940 1.154 2.166 1.00 94.19 101 ARG A CA 1
ATOM 779 C C . ARG A 1 101 ? 14.334 0.854 0.727 1.00 94.19 101 ARG A C 1
ATOM 781 O O . ARG A 1 101 ? 15.306 1.427 0.244 1.00 94.19 101 ARG A O 1
ATOM 788 N N . PHE A 1 102 ? 13.621 -0.045 0.048 1.00 93.88 102 PHE A N 1
ATOM 789 C CA . PHE A 1 102 ? 13.885 -0.346 -1.358 1.00 93.88 102 PHE A CA 1
ATOM 790 C C . PHE A 1 102 ? 13.651 0.885 -2.234 1.00 93.88 102 PHE A C 1
ATOM 792 O O . PHE A 1 102 ? 14.548 1.274 -2.978 1.00 93.88 102 PHE A O 1
ATOM 799 N N . ARG A 1 103 ? 12.503 1.554 -2.072 1.00 93.94 103 ARG A N 1
ATOM 800 C CA . ARG A 1 103 ? 12.185 2.807 -2.764 1.00 93.94 103 ARG A CA 1
ATOM 801 C C . ARG A 1 103 ? 13.260 3.869 -2.537 1.00 93.94 103 ARG A C 1
ATOM 803 O O . ARG A 1 103 ? 13.696 4.493 -3.496 1.00 93.94 103 ARG A O 1
ATOM 810 N N . ALA A 1 104 ? 13.687 4.073 -1.291 1.00 92.56 104 ALA A N 1
ATOM 811 C CA . ALA A 1 104 ? 14.692 5.077 -0.953 1.00 92.56 104 ALA A CA 1
ATOM 812 C C . ALA A 1 104 ? 16.073 4.748 -1.546 1.00 92.56 104 ALA A C 1
ATOM 814 O O . ALA A 1 104 ? 16.725 5.627 -2.102 1.00 92.56 104 ALA A O 1
ATOM 815 N N . ALA A 1 105 ? 16.508 3.487 -1.463 1.00 90.88 105 ALA A N 1
ATOM 816 C CA . ALA A 1 105 ? 17.805 3.056 -1.983 1.00 90.88 105 ALA A CA 1
ATOM 817 C C . ALA A 1 105 ? 17.871 3.096 -3.517 1.00 90.88 105 ALA A C 1
ATOM 819 O O . ALA A 1 105 ? 18.913 3.420 -4.080 1.00 90.88 105 ALA A O 1
ATOM 820 N N . ALA A 1 106 ? 16.760 2.784 -4.185 1.00 86.75 106 ALA A N 1
ATOM 821 C CA . ALA A 1 106 ? 16.681 2.687 -5.635 1.00 86.75 106 ALA A CA 1
ATOM 822 C C . ALA A 1 106 ? 16.005 3.899 -6.295 1.00 86.75 106 ALA A C 1
ATOM 824 O O . ALA A 1 106 ? 15.692 3.817 -7.476 1.00 86.75 106 ALA A O 1
ATOM 825 N N . ALA A 1 107 ? 15.783 5.010 -5.580 1.00 84.38 107 ALA A N 1
ATOM 826 C CA . ALA A 1 107 ? 14.915 6.112 -6.016 1.00 84.38 107 ALA A CA 1
ATOM 827 C C . ALA A 1 107 ? 15.153 6.554 -7.471 1.00 84.38 107 ALA A C 1
ATOM 829 O O . ALA A 1 107 ? 14.234 6.492 -8.283 1.00 84.38 107 ALA A O 1
ATOM 830 N N . ALA A 1 108 ? 16.399 6.884 -7.827 1.00 80.44 108 ALA A N 1
ATOM 831 C CA . ALA A 1 108 ? 16.744 7.328 -9.178 1.00 80.44 108 ALA A CA 1
ATOM 832 C C . ALA A 1 108 ? 16.465 6.260 -10.254 1.00 80.44 108 ALA A C 1
ATOM 834 O O . ALA A 1 108 ? 15.904 6.559 -11.303 1.00 80.44 108 ALA A O 1
ATOM 835 N N . VAL A 1 109 ? 16.817 4.998 -9.984 1.00 86.50 109 VAL A N 1
ATOM 836 C CA . VAL A 1 109 ? 16.635 3.892 -10.941 1.00 86.50 109 VAL A CA 1
ATOM 837 C C . VAL A 1 109 ? 15.162 3.484 -11.041 1.00 86.50 109 VAL A C 1
ATOM 839 O O . VAL A 1 109 ? 14.666 3.223 -12.133 1.00 86.50 109 VAL A O 1
ATOM 842 N N . CYS A 1 110 ? 14.437 3.476 -9.921 1.00 83.12 110 CYS A N 1
ATOM 843 C CA . CYS A 1 110 ? 13.006 3.192 -9.869 1.00 83.12 110 CYS A CA 1
ATOM 844 C C . CYS A 1 110 ? 12.182 4.252 -10.603 1.00 83.12 110 CYS A C 1
ATOM 846 O O . CYS A 1 110 ? 11.242 3.886 -11.302 1.00 83.12 110 CYS A O 1
ATOM 848 N N . GLU A 1 111 ? 12.519 5.538 -10.478 1.00 86.00 111 GLU A N 1
ATOM 849 C CA . GLU A 1 111 ? 11.849 6.612 -11.223 1.00 86.00 111 GLU A CA 1
ATOM 850 C C . GLU A 1 111 ? 12.010 6.427 -12.737 1.00 86.00 111 GLU A C 1
ATOM 852 O O . GLU A 1 111 ? 11.022 6.457 -13.477 1.00 86.00 111 GLU A O 1
ATOM 857 N N . ASP A 1 112 ? 13.233 6.155 -13.199 1.00 88.31 112 ASP A N 1
ATOM 858 C CA . ASP A 1 112 ? 13.513 5.931 -14.618 1.00 88.31 112 ASP A CA 1
ATOM 859 C C . ASP A 1 112 ? 12.841 4.661 -15.162 1.00 88.31 112 ASP A C 1
ATOM 861 O O . ASP A 1 112 ? 12.274 4.680 -16.259 1.00 88.31 112 ASP A O 1
ATOM 865 N N . LEU A 1 113 ? 12.878 3.551 -14.420 1.00 88.69 113 LEU A N 1
ATOM 866 C CA . LEU A 1 113 ? 12.226 2.302 -14.828 1.00 88.69 113 LEU A CA 1
ATOM 867 C C . LEU A 1 113 ? 10.700 2.422 -14.794 1.00 88.69 113 LEU A C 1
ATOM 869 O O . LEU A 1 113 ? 10.025 1.934 -15.700 1.00 88.69 113 LEU A O 1
ATOM 873 N N . PHE A 1 114 ? 10.139 3.130 -13.814 1.00 85.06 114 PHE A N 1
ATOM 874 C CA . PHE A 1 114 ? 8.703 3.385 -13.779 1.00 85.06 114 PHE A CA 1
ATOM 875 C C . PHE A 1 114 ? 8.254 4.237 -14.966 1.00 85.06 114 PHE A C 1
ATOM 877 O O . PHE A 1 114 ? 7.264 3.906 -15.618 1.00 85.06 114 PHE A O 1
ATOM 884 N N . ALA A 1 115 ? 9.012 5.280 -15.315 1.00 87.44 115 ALA A N 1
ATOM 885 C CA . ALA A 1 115 ? 8.743 6.074 -16.508 1.00 87.44 115 ALA A CA 1
ATOM 886 C C . ALA A 1 115 ? 8.782 5.223 -17.790 1.00 87.44 115 ALA A C 1
ATOM 888 O O . ALA A 1 115 ? 7.953 5.414 -18.682 1.00 87.44 115 ALA A O 1
ATOM 889 N N . GLN A 1 116 ? 9.702 4.257 -17.880 1.00 89.81 116 GLN A N 1
ATOM 890 C CA . GLN A 1 116 ? 9.755 3.311 -18.997 1.00 89.81 116 GLN A CA 1
ATOM 891 C C . GLN A 1 116 ? 8.517 2.410 -19.054 1.00 89.81 116 GLN A C 1
ATOM 893 O O . GLN A 1 116 ? 7.946 2.265 -20.136 1.00 89.81 116 GLN A O 1
ATOM 898 N N . VAL A 1 117 ? 8.053 1.869 -17.920 1.00 87.06 117 VAL A N 1
ATOM 899 C CA . VAL A 1 117 ? 6.810 1.078 -17.885 1.00 87.06 117 VAL A CA 1
ATOM 900 C C . VAL A 1 117 ? 5.602 1.928 -18.274 1.00 87.06 117 VAL A C 1
ATOM 902 O O . VAL A 1 117 ? 4.806 1.502 -19.105 1.00 87.06 117 VAL A O 1
ATOM 905 N N . LEU A 1 118 ? 5.476 3.152 -17.754 1.00 84.31 118 LEU A N 1
ATOM 906 C CA . LEU A 1 118 ? 4.386 4.058 -18.135 1.00 84.31 118 LEU A CA 1
ATOM 907 C C . LEU A 1 118 ? 4.396 4.364 -19.640 1.00 84.31 118 LEU A C 1
ATOM 909 O O . LEU A 1 118 ? 3.352 4.297 -20.290 1.00 84.31 118 LEU A O 1
ATOM 913 N N . ALA A 1 119 ? 5.569 4.655 -20.209 1.00 84.94 119 ALA A N 1
ATOM 914 C CA . ALA A 1 119 ? 5.721 4.896 -21.641 1.00 84.94 119 ALA A CA 1
ATOM 915 C C . ALA A 1 119 ? 5.411 3.641 -22.480 1.00 84.94 119 ALA A C 1
ATOM 917 O O . ALA A 1 119 ? 4.827 3.749 -23.560 1.00 84.94 119 ALA A O 1
ATOM 918 N N . LEU A 1 120 ? 5.766 2.449 -21.992 1.00 85.62 120 LEU A N 1
ATOM 919 C CA . LEU A 1 120 ? 5.419 1.180 -22.630 1.00 85.62 120 LEU A CA 1
ATOM 920 C C . LEU A 1 120 ? 3.902 0.953 -22.622 1.00 85.62 120 LEU A C 1
ATOM 922 O O . LEU A 1 120 ? 3.324 0.710 -23.678 1.00 85.62 120 LEU A O 1
ATOM 926 N N . CYS A 1 121 ? 3.240 1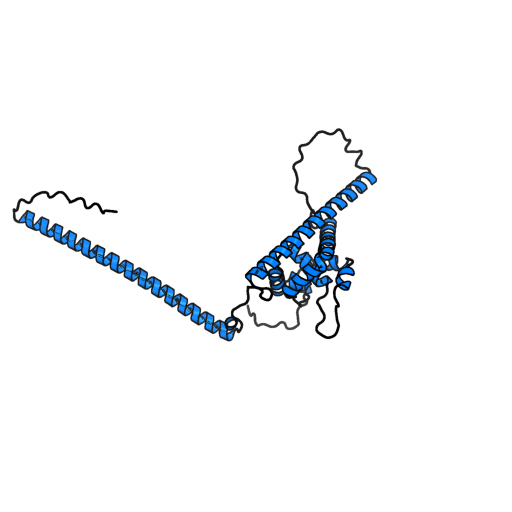.116 -21.474 1.00 81.00 121 CYS A N 1
ATOM 927 C CA . CYS A 1 121 ? 1.783 1.008 -21.361 1.00 81.00 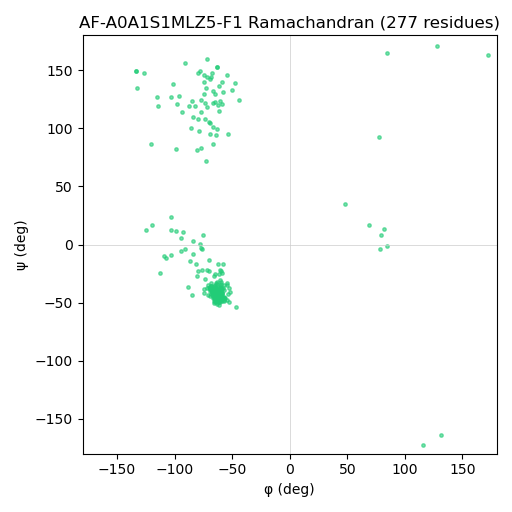121 CYS A CA 1
ATOM 928 C C . CYS A 1 121 ? 1.059 1.992 -22.296 1.00 81.00 121 CYS A C 1
ATOM 930 O O . CYS A 1 121 ? 0.065 1.631 -22.929 1.00 81.00 121 CYS A O 1
ATOM 932 N N . ALA A 1 122 ? 1.580 3.215 -22.438 1.00 79.12 122 ALA A N 1
ATOM 933 C CA . ALA A 1 122 ? 1.053 4.212 -23.370 1.00 79.12 122 ALA A CA 1
ATOM 934 C C . ALA A 1 122 ? 1.154 3.749 -24.831 1.00 79.12 122 ALA A C 1
ATOM 936 O O . ALA A 1 122 ? 0.179 3.815 -25.580 1.00 79.12 122 ALA A O 1
ATOM 937 N N . ARG A 1 123 ? 2.320 3.218 -25.226 1.00 81.06 123 ARG A N 1
ATOM 938 C CA . ARG A 1 123 ? 2.559 2.674 -26.574 1.00 81.06 123 ARG A CA 1
ATOM 939 C C . ARG A 1 123 ? 1.690 1.463 -26.893 1.00 81.06 123 ARG A C 1
ATOM 941 O O . ARG A 1 123 ? 1.292 1.298 -28.042 1.00 81.06 123 ARG A O 1
ATOM 948 N N . LEU A 1 124 ? 1.378 0.647 -25.891 1.00 81.50 124 LEU A N 1
ATOM 949 C CA . LEU A 1 124 ? 0.469 -0.495 -26.014 1.00 81.50 124 LEU A CA 1
ATOM 950 C C . LEU A 1 124 ? -1.015 -0.084 -26.028 1.00 81.50 124 LEU A C 1
ATOM 952 O O . LEU A 1 124 ? -1.888 -0.940 -26.137 1.00 81.50 124 LEU A O 1
ATOM 956 N N . GLY A 1 125 ? -1.318 1.216 -25.948 1.00 74.50 125 GLY A N 1
ATOM 957 C CA . GLY A 1 125 ? -2.676 1.743 -26.058 1.00 74.50 125 GLY A CA 1
ATOM 958 C C . GLY A 1 125 ? -3.495 1.672 -24.768 1.00 74.50 125 GLY A C 1
ATOM 959 O O . GLY A 1 125 ? -4.703 1.895 -24.814 1.00 74.50 125 GLY A O 1
ATOM 960 N N . MET A 1 126 ? -2.869 1.406 -23.616 1.00 68.62 126 MET A N 1
ATOM 961 C CA . MET A 1 126 ? -3.562 1.276 -22.323 1.00 68.62 126 MET A CA 1
ATOM 962 C C . MET A 1 126 ? -3.824 2.600 -21.600 1.00 68.62 126 MET A C 1
ATOM 964 O O . MET A 1 126 ? -4.372 2.625 -20.501 1.00 68.62 126 MET A O 1
ATOM 968 N N . GLY A 1 127 ? -3.471 3.719 -22.223 1.00 62.41 127 GLY A N 1
ATOM 969 C CA . GLY A 1 127 ? -3.756 5.052 -21.720 1.00 62.41 127 GLY A CA 1
ATOM 970 C C . GLY A 1 127 ? -3.068 6.114 -22.564 1.00 62.41 127 GLY A C 1
ATOM 971 O O . GLY A 1 127 ? -2.146 5.823 -23.322 1.00 62.41 127 GLY A O 1
ATOM 972 N N . ARG A 1 128 ? -3.513 7.365 -22.437 1.00 55.22 128 ARG A N 1
ATOM 973 C CA . ARG A 1 128 ? -2.780 8.519 -22.974 1.00 55.22 128 ARG A CA 1
ATOM 974 C C . ARG A 1 128 ? -1.977 9.135 -21.839 1.00 55.22 128 ARG A C 1
ATOM 976 O O . ARG A 1 128 ? -2.566 9.576 -20.853 1.00 55.22 128 ARG A O 1
ATOM 983 N N . VAL A 1 129 ? -0.657 9.202 -21.981 1.00 54.28 129 VAL A N 1
ATOM 984 C CA . VAL A 1 129 ? 0.205 9.932 -21.044 1.00 54.28 129 VAL A CA 1
ATOM 985 C C . VAL A 1 129 ? 0.062 11.420 -21.361 1.00 54.28 129 VAL A C 1
ATOM 987 O O . VAL A 1 129 ? 0.820 11.992 -22.125 1.00 54.28 129 VAL A O 1
ATOM 990 N N . GLY A 1 130 ? -0.986 12.039 -20.815 1.00 40.12 130 GLY A N 1
ATOM 991 C CA . GLY A 1 130 ? -1.229 13.472 -20.947 1.00 40.12 130 GLY A CA 1
ATOM 992 C C . GLY A 1 130 ? -1.799 13.902 -22.301 1.00 40.12 130 GLY A C 1
ATOM 993 O O . GLY A 1 130 ? -1.083 14.314 -23.202 1.00 40.12 130 GLY A O 1
ATOM 994 N N . VAL A 1 131 ? -3.127 13.973 -22.384 1.00 34.75 131 VAL A N 1
ATOM 995 C CA . VAL A 1 131 ? -3.761 15.078 -23.114 1.00 34.75 131 VAL A CA 1
ATOM 996 C C . VAL A 1 131 ? -4.646 15.804 -22.114 1.00 34.75 131 VAL A C 1
ATOM 998 O O . VAL A 1 131 ? -5.831 15.509 -21.984 1.00 34.75 131 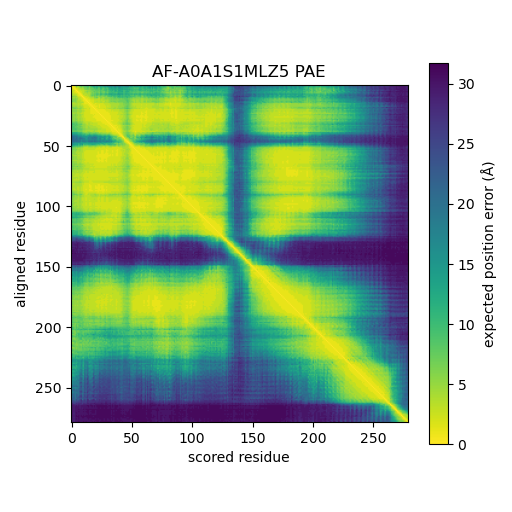VAL A O 1
ATOM 1001 N N . VAL A 1 132 ? -4.067 16.755 -21.377 1.00 34.19 132 VAL A N 1
ATOM 1002 C CA . VAL A 1 132 ? -4.871 17.889 -20.919 1.00 34.19 132 VAL A CA 1
ATOM 1003 C C . VAL A 1 132 ? -5.165 18.664 -22.192 1.00 34.19 132 VAL A C 1
ATOM 1005 O O . VAL A 1 132 ? -4.270 19.281 -22.767 1.00 34.19 132 VAL A O 1
ATOM 1008 N N . ALA A 1 133 ? -6.391 18.552 -22.692 1.00 35.00 133 ALA A N 1
ATOM 1009 C CA . ALA A 1 133 ? -6.846 19.393 -23.781 1.00 35.00 133 ALA A CA 1
ATOM 1010 C C . ALA A 1 133 ? -6.858 20.839 -23.269 1.00 35.00 133 ALA A C 1
ATOM 1012 O O . ALA A 1 133 ? -7.817 21.276 -22.639 1.00 35.00 133 ALA A O 1
ATOM 1013 N N . ILE A 1 134 ? -5.777 21.581 -23.505 1.00 35.38 134 ILE A N 1
ATOM 1014 C CA . ILE A 1 134 ? -5.878 23.033 -23.574 1.00 35.38 134 ILE A CA 1
ATOM 1015 C C . ILE A 1 134 ? -6.630 23.278 -24.874 1.00 35.38 134 ILE A C 1
ATOM 1017 O O . ILE A 1 134 ? -6.070 23.062 -25.951 1.00 35.38 134 ILE A O 1
ATOM 1021 N N . ASP A 1 135 ? -7.909 23.641 -24.764 1.00 41.97 135 ASP A N 1
ATOM 1022 C CA . ASP A 1 135 ? -8.707 24.120 -25.888 1.00 41.97 135 ASP A CA 1
ATOM 1023 C C . ASP A 1 135 ? -7.948 25.282 -26.538 1.00 41.97 135 ASP A C 1
ATOM 1025 O O . ASP A 1 135 ? -7.919 26.411 -26.045 1.00 41.97 135 ASP A O 1
ATOM 1029 N N . SER A 1 136 ? -7.186 24.961 -27.579 1.00 33.41 136 SER A N 1
ATOM 1030 C CA . SER A 1 136 ? -6.342 25.915 -28.270 1.00 33.41 136 SER A CA 1
ATOM 1031 C C . SER A 1 136 ? -7.252 26.604 -29.269 1.00 33.41 136 SER A C 1
ATOM 1033 O O . SER A 1 136 ? -7.705 25.997 -30.241 1.00 33.41 136 SER A O 1
ATOM 1035 N N . VAL A 1 137 ? -7.538 27.879 -29.014 1.00 50.62 137 VAL A N 1
ATOM 1036 C CA . VAL A 1 137 ? -8.210 28.766 -29.965 1.00 50.62 137 VAL A CA 1
ATOM 1037 C C . VAL A 1 137 ? -7.590 28.566 -31.352 1.00 50.62 137 VAL A C 1
ATOM 1039 O O . VAL A 1 137 ? -6.376 28.687 -31.526 1.00 50.62 137 VAL A O 1
ATOM 1042 N N . LYS A 1 138 ? -8.426 28.238 -32.345 1.00 42.12 138 LYS A N 1
ATOM 1043 C CA . LYS A 1 138 ? -7.999 28.047 -33.736 1.00 42.12 138 LYS A CA 1
ATOM 1044 C C . LYS A 1 138 ? -7.442 29.357 -34.294 1.00 42.12 138 LYS A C 1
ATOM 1046 O O . LYS A 1 138 ? -8.199 30.212 -34.746 1.00 42.12 138 LYS A O 1
ATOM 1051 N N . ILE A 1 139 ? -6.119 29.491 -34.315 1.00 48.28 139 ILE A N 1
ATOM 1052 C CA . ILE A 1 139 ? -5.435 30.486 -35.143 1.00 48.28 139 ILE A CA 1
ATOM 1053 C C . ILE A 1 139 ? -5.330 29.895 -36.550 1.00 48.28 139 ILE A C 1
ATOM 1055 O O . ILE A 1 139 ? -4.753 28.826 -36.751 1.00 48.28 139 ILE A O 1
ATOM 1059 N N . ALA A 1 140 ? -5.937 30.566 -37.526 1.00 42.88 140 ALA A N 1
ATOM 1060 C CA . ALA A 1 140 ? -5.872 30.172 -38.925 1.00 42.88 140 ALA A CA 1
ATOM 1061 C C . ALA A 1 140 ? -4.448 30.391 -39.465 1.00 42.88 140 ALA A C 1
ATOM 1063 O O . ALA A 1 140 ? -4.095 31.488 -39.890 1.00 42.88 140 ALA A O 1
ATOM 1064 N N . SER A 1 141 ? -3.633 29.337 -39.451 1.00 45.12 141 SER A N 1
ATOM 1065 C CA . SER A 1 141 ? -2.341 29.297 -40.137 1.00 45.12 141 SER A CA 1
ATOM 1066 C C . SER A 1 141 ? -2.499 28.633 -41.504 1.00 45.12 141 SER A C 1
ATOM 1068 O O . SER A 1 141 ? -3.020 27.523 -41.612 1.00 45.12 141 SER A O 1
ATOM 1070 N N . ASN A 1 142 ? -2.024 29.306 -42.555 1.00 46.28 142 ASN A N 1
ATOM 1071 C CA . ASN A 1 142 ? -1.943 28.781 -43.918 1.00 46.28 142 ASN A CA 1
ATOM 1072 C C . ASN A 1 142 ? -0.813 27.739 -44.027 1.00 46.28 142 ASN A C 1
ATOM 1074 O O . ASN A 1 142 ? 0.245 28.007 -44.589 1.00 46.28 142 ASN A O 1
ATOM 1078 N N . ALA A 1 143 ? -1.013 26.562 -43.441 1.00 50.28 143 ALA A N 1
ATOM 1079 C CA . ALA A 1 143 ? -0.152 25.404 -43.634 1.00 50.28 143 ALA A CA 1
ATOM 1080 C C . ALA A 1 143 ? -0.970 24.323 -44.343 1.00 50.28 143 ALA A C 1
ATOM 1082 O O . ALA A 1 143 ? -2.005 23.886 -43.837 1.00 50.28 143 ALA A O 1
ATOM 1083 N N . SER A 1 144 ? -0.542 23.903 -45.537 1.00 49.16 144 SER A N 1
ATOM 1084 C CA . SER A 1 144 ? -1.261 22.858 -46.265 1.00 49.16 144 SER A CA 1
ATOM 1085 C C . SER A 1 144 ? -1.248 21.562 -45.442 1.00 49.16 144 SER A C 1
ATOM 1087 O O . SER A 1 144 ? -0.188 21.008 -45.151 1.00 49.16 144 SER A O 1
ATOM 1089 N N . LEU A 1 145 ? -2.431 21.054 -45.086 1.00 51.62 145 LEU A N 1
ATOM 1090 C CA . LEU A 1 145 ? -2.612 19.777 -44.376 1.00 51.62 145 LEU A CA 1
ATOM 1091 C C . LEU A 1 145 ? -2.002 18.577 -45.128 1.00 51.62 145 LEU A C 1
ATOM 1093 O O . LEU A 1 145 ? -1.810 17.516 -44.538 1.00 51.62 145 LEU A O 1
ATOM 1097 N N . ALA A 1 146 ? -1.715 18.739 -46.423 1.00 54.12 146 ALA A N 1
ATOM 1098 C CA . ALA A 1 146 ? -1.096 17.736 -47.280 1.00 54.12 146 ALA A CA 1
ATOM 1099 C C . ALA A 1 146 ? 0.436 17.653 -47.124 1.00 54.12 146 ALA A C 1
ATOM 1101 O O . ALA A 1 146 ? 0.991 16.575 -47.317 1.00 54.12 146 ALA A O 1
ATOM 1102 N N . ALA A 1 147 ? 1.118 18.734 -46.721 1.00 53.88 147 ALA A N 1
ATOM 1103 C CA . ALA A 1 147 ? 2.581 18.749 -46.578 1.00 53.88 147 ALA A CA 1
ATOM 1104 C C . ALA A 1 147 ? 3.095 17.896 -45.399 1.00 53.88 147 ALA A C 1
ATOM 1106 O O . ALA A 1 147 ? 4.227 17.428 -45.433 1.00 53.88 147 ALA A O 1
ATOM 1107 N N . ASN A 1 148 ? 2.249 17.637 -44.393 1.00 53.06 148 ASN A N 1
ATOM 1108 C CA . ASN A 1 148 ? 2.588 16.834 -43.209 1.00 53.06 148 ASN A CA 1
ATOM 1109 C C . ASN A 1 148 ? 2.195 15.346 -43.332 1.00 53.06 148 ASN A C 1
ATOM 1111 O O . ASN A 1 148 ? 2.323 14.603 -42.363 1.00 53.06 148 ASN A O 1
ATOM 1115 N N . ARG A 1 149 ? 1.700 14.896 -44.498 1.00 58.25 149 ARG A N 1
ATOM 1116 C CA . ARG A 1 149 ? 1.305 13.492 -44.750 1.00 58.25 149 ARG A CA 1
ATOM 1117 C C . ARG A 1 149 ? 2.327 12.709 -45.580 1.00 58.25 149 ARG A C 1
ATOM 1119 O O . ARG A 1 149 ? 1.962 11.739 -46.238 1.00 58.25 149 ARG A O 1
ATOM 1126 N N . CYS A 1 150 ? 3.591 13.119 -45.586 1.00 71.19 150 CYS A N 1
ATOM 1127 C CA . CYS A 1 150 ? 4.661 12.228 -46.022 1.00 71.19 150 CYS A CA 1
ATOM 1128 C C . CYS A 1 150 ? 4.990 11.236 -44.897 1.00 71.19 150 CYS A C 1
ATOM 1130 O O . CYS A 1 150 ? 4.849 11.552 -43.715 1.00 71.19 150 CYS A O 1
ATOM 1132 N N . GLU A 1 151 ? 5.431 10.036 -45.267 1.00 75.56 151 GLU A N 1
ATOM 1133 C CA . GLU A 1 151 ? 5.859 8.995 -44.325 1.00 75.56 151 GLU A CA 1
ATOM 1134 C C . GLU A 1 151 ? 6.902 9.530 -43.330 1.00 75.56 151 GLU A C 1
ATOM 1136 O O . GLU A 1 151 ? 6.794 9.298 -42.127 1.00 75.56 151 GLU A O 1
ATOM 1141 N N . ASP A 1 152 ? 7.838 10.349 -43.814 1.00 79.56 152 ASP A N 1
ATOM 1142 C CA . ASP A 1 152 ? 8.860 11.004 -42.992 1.00 79.56 152 ASP A CA 1
ATOM 1143 C C . ASP A 1 152 ? 8.277 12.037 -42.019 1.00 79.56 152 ASP A C 1
ATOM 1145 O O . ASP A 1 152 ? 8.709 12.120 -40.870 1.00 79.56 152 ASP A O 1
ATOM 1149 N N . GLY A 1 153 ? 7.263 12.799 -42.440 1.00 75.88 153 GLY A N 1
ATOM 1150 C CA . GLY A 1 153 ? 6.559 13.759 -41.588 1.00 75.88 153 GLY A CA 1
ATOM 1151 C C . GLY A 1 153 ? 5.774 13.068 -40.474 1.00 75.88 153 GLY A C 1
ATOM 1152 O O . GLY A 1 153 ? 5.838 13.492 -39.320 1.00 75.88 153 GLY A O 1
ATOM 1153 N N . LEU A 1 154 ? 5.108 11.955 -40.794 1.00 75.81 154 LEU A N 1
ATOM 1154 C CA . LEU A 1 154 ? 4.399 11.129 -39.814 1.00 75.81 154 LEU A CA 1
ATOM 1155 C C . LEU A 1 154 ? 5.367 10.432 -38.850 1.00 75.81 154 LEU A C 1
ATOM 1157 O O . LEU A 1 154 ? 5.112 10.420 -37.648 1.00 75.81 154 LEU A O 1
ATOM 1161 N N . ARG A 1 155 ? 6.504 9.911 -39.336 1.00 78.12 155 ARG A N 1
ATOM 1162 C CA . ARG A 1 155 ? 7.566 9.359 -38.477 1.00 78.12 155 ARG A CA 1
ATOM 1163 C C . ARG A 1 155 ? 8.137 10.407 -37.534 1.00 78.12 155 ARG A C 1
ATOM 1165 O O . ARG A 1 155 ? 8.308 10.125 -36.352 1.00 78.12 155 ARG A O 1
ATOM 1172 N N . LYS A 1 156 ? 8.417 11.611 -38.038 1.00 78.19 156 LYS A N 1
ATOM 1173 C CA . LYS A 1 156 ? 8.938 12.713 -37.226 1.00 78.19 156 LYS A CA 1
ATOM 1174 C C . LYS A 1 156 ? 7.938 13.124 -36.146 1.00 78.19 156 LYS A C 1
ATOM 1176 O O . LYS A 1 156 ? 8.331 13.238 -34.992 1.00 78.19 156 LYS A O 1
ATOM 1181 N N . ALA A 1 157 ? 6.659 13.258 -36.497 1.00 75.81 157 ALA A N 1
ATOM 1182 C CA . ALA A 1 157 ? 5.597 13.552 -35.538 1.00 75.81 157 ALA A CA 1
ATOM 1183 C C . ALA A 1 157 ? 5.429 12.433 -34.492 1.00 75.81 157 ALA A C 1
ATOM 1185 O O . ALA A 1 157 ? 5.267 12.719 -33.311 1.00 75.81 157 ALA A O 1
ATOM 1186 N N . ALA A 1 158 ? 5.521 11.161 -34.895 1.00 76.38 158 ALA A N 1
ATOM 1187 C CA . ALA A 1 158 ? 5.464 10.031 -33.968 1.00 76.38 158 ALA A CA 1
ATOM 1188 C C . ALA A 1 158 ? 6.675 9.989 -33.019 1.00 76.38 158 ALA A C 1
ATOM 1190 O O . ALA A 1 158 ? 6.519 9.685 -31.839 1.00 76.38 158 ALA A O 1
ATOM 1191 N N . ALA A 1 159 ? 7.874 10.314 -33.512 1.00 79.31 159 ALA A N 1
ATOM 1192 C CA . ALA A 1 159 ? 9.081 10.409 -32.692 1.00 79.31 159 ALA A CA 1
ATOM 1193 C C . ALA A 1 159 ? 9.015 11.587 -31.705 1.00 79.31 159 ALA A C 1
ATOM 1195 O O . ALA A 1 159 ? 9.390 11.436 -30.544 1.00 79.31 159 ALA A O 1
ATOM 1196 N N . GLU A 1 160 ? 8.502 12.736 -32.146 1.00 80.75 160 GLU A N 1
ATOM 1197 C CA . GLU A 1 160 ? 8.263 13.901 -31.291 1.00 80.75 160 GLU A CA 1
ATOM 1198 C C . GLU A 1 160 ? 7.240 13.579 -30.195 1.00 80.75 160 GLU A C 1
ATOM 1200 O O . GLU A 1 160 ? 7.523 13.790 -29.016 1.00 80.75 160 GLU A O 1
ATOM 1205 N N . GLN A 1 161 ? 6.108 12.963 -30.557 1.00 76.81 161 GLN A N 1
ATOM 1206 C CA . GLN A 1 161 ? 5.096 12.524 -29.596 1.00 76.81 161 GLN A CA 1
ATOM 1207 C C . GLN A 1 161 ? 5.661 11.508 -28.599 1.00 76.81 161 GLN A C 1
ATOM 1209 O O . GLN A 1 161 ? 5.450 11.645 -27.399 1.00 76.81 161 GLN A O 1
ATOM 1214 N N . ALA A 1 162 ? 6.448 10.536 -29.065 1.00 77.00 162 ALA A N 1
ATOM 1215 C CA . ALA A 1 162 ? 7.107 9.574 -28.189 1.00 77.00 162 ALA A CA 1
ATOM 1216 C C . ALA A 1 162 ? 8.066 10.243 -27.186 1.00 77.00 162 ALA A C 1
ATOM 1218 O O . ALA A 1 162 ? 8.164 9.794 -26.044 1.00 77.00 162 ALA A O 1
ATOM 1219 N N . GLY A 1 163 ? 8.764 11.309 -27.595 1.00 81.19 163 GLY A N 1
ATOM 1220 C CA . GLY A 1 163 ? 9.604 12.107 -26.702 1.00 81.19 163 GLY A CA 1
ATOM 1221 C C . GLY A 1 163 ? 8.790 12.856 -25.642 1.00 81.19 163 GLY A C 1
ATOM 1222 O O . GLY A 1 163 ? 9.174 12.869 -24.472 1.00 81.19 163 GLY A O 1
ATOM 1223 N N . ILE A 1 164 ? 7.644 13.425 -26.029 1.00 81.44 164 ILE A N 1
ATOM 1224 C CA . ILE A 1 164 ? 6.705 14.092 -25.112 1.00 81.44 164 ILE A CA 1
ATOM 1225 C C . ILE A 1 164 ? 6.144 13.092 -24.095 1.00 81.44 164 ILE A C 1
ATOM 1227 O O . ILE A 1 164 ? 6.192 13.352 -22.891 1.00 81.44 164 ILE A O 1
ATOM 1231 N N . ASP A 1 165 ? 5.674 11.933 -24.559 1.00 80.56 165 ASP A N 1
ATOM 1232 C CA . ASP A 1 165 ? 5.113 10.884 -23.705 1.00 80.56 165 ASP A CA 1
ATOM 1233 C C . ASP A 1 165 ? 6.153 10.392 -22.690 1.00 80.56 165 ASP A C 1
ATOM 1235 O O . ASP A 1 165 ? 5.850 10.229 -21.509 1.00 80.56 165 ASP A O 1
ATOM 1239 N N . GLN A 1 166 ? 7.408 10.217 -23.121 1.00 82.31 166 GLN A N 1
ATOM 1240 C CA . GLN A 1 166 ? 8.503 9.816 -22.240 1.00 82.31 166 GLN A CA 1
ATOM 1241 C C . GLN A 1 166 ? 8.834 10.892 -21.197 1.00 82.31 166 GLN A C 1
ATOM 1243 O O . GLN A 1 166 ? 9.036 10.571 -20.024 1.00 82.31 166 GLN A O 1
ATOM 1248 N N . ALA A 1 167 ? 8.874 12.167 -21.592 1.00 85.62 167 ALA A N 1
ATOM 1249 C CA . ALA A 1 167 ? 9.104 13.271 -20.662 1.00 85.62 167 ALA A CA 1
ATOM 1250 C C . ALA A 1 167 ? 7.983 13.363 -19.616 1.00 85.62 167 ALA A C 1
ATOM 1252 O O . ALA A 1 167 ? 8.250 13.521 -18.424 1.00 85.62 167 ALA A O 1
ATOM 1253 N N . LYS A 1 168 ? 6.729 13.190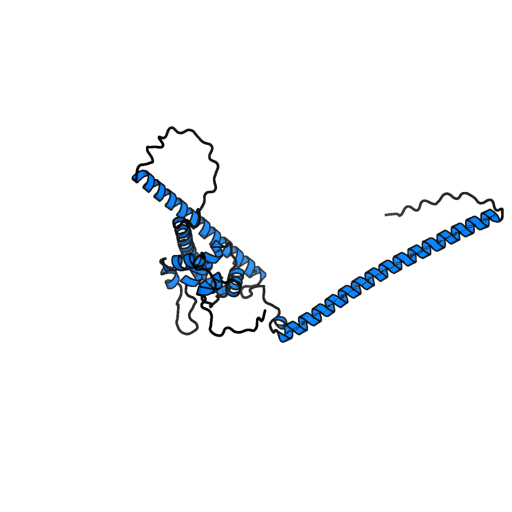 -20.042 1.00 85.75 168 LYS A N 1
ATOM 1254 C CA . LYS A 1 168 ? 5.581 13.216 -19.138 1.00 85.75 168 LYS A CA 1
ATOM 1255 C C . LYS A 1 168 ? 5.535 11.992 -18.224 1.00 85.75 168 LYS A C 1
ATOM 1257 O O . LYS A 1 168 ? 5.217 12.131 -17.046 1.00 85.75 168 LYS A O 1
ATOM 1262 N N . ALA A 1 169 ? 5.902 10.815 -18.727 1.00 87.38 169 ALA A N 1
ATOM 1263 C CA . ALA A 1 169 ? 6.047 9.615 -17.912 1.00 87.38 169 ALA A CA 1
ATOM 1264 C C . ALA A 1 169 ? 7.087 9.813 -16.797 1.00 87.38 169 ALA A C 1
ATOM 1266 O O . ALA A 1 169 ? 6.824 9.443 -15.655 1.00 87.38 169 ALA A O 1
ATOM 1267 N N . ARG A 1 170 ? 8.219 10.467 -17.096 1.00 89.00 170 ARG A N 1
ATOM 1268 C CA . ARG A 1 170 ? 9.228 10.842 -16.090 1.00 89.00 170 ARG A CA 1
ATOM 1269 C C . ARG A 1 170 ? 8.697 11.819 -15.049 1.00 89.00 170 ARG A C 1
ATOM 1271 O O . ARG A 1 170 ? 8.934 11.622 -13.866 1.00 89.00 170 ARG A O 1
ATOM 1278 N N . GLU A 1 171 ? 7.954 12.841 -15.467 1.00 90.25 171 GLU A N 1
ATOM 1279 C CA . GLU A 1 171 ? 7.338 13.798 -14.538 1.00 90.25 171 GLU A CA 1
ATOM 1280 C C . GLU A 1 171 ? 6.368 13.099 -13.572 1.00 90.25 171 GLU A C 1
ATOM 1282 O O . GLU A 1 171 ? 6.442 13.301 -12.362 1.00 90.25 171 GLU A O 1
ATOM 1287 N N . LEU A 1 172 ? 5.489 12.236 -14.096 1.00 89.25 172 LEU A N 1
ATOM 1288 C CA . LEU A 1 172 ? 4.551 11.457 -13.284 1.00 89.25 172 LEU A CA 1
ATOM 1289 C C . LEU A 1 172 ? 5.277 10.490 -12.343 1.00 89.25 172 LEU A C 1
ATOM 1291 O O . LEU A 1 172 ? 4.851 10.319 -11.202 1.00 89.25 172 LEU A O 1
ATOM 1295 N N . ALA A 1 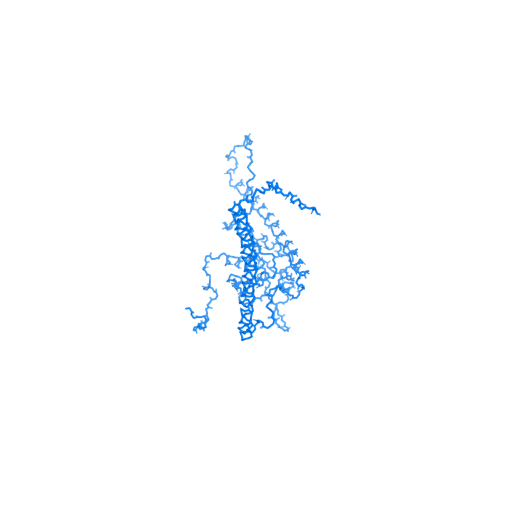173 ? 6.368 9.879 -12.807 1.00 89.50 173 ALA A N 1
ATOM 1296 C CA . ALA A 1 173 ? 7.180 8.982 -12.003 1.00 89.50 173 ALA A CA 1
ATOM 1297 C C . ALA A 1 173 ? 7.865 9.704 -10.838 1.00 89.50 173 ALA A C 1
ATOM 1299 O O . ALA A 1 173 ? 7.740 9.267 -9.695 1.00 89.50 173 ALA A O 1
ATOM 1300 N N . ALA A 1 174 ? 8.504 10.842 -11.109 1.00 91.25 174 ALA A N 1
ATOM 1301 C CA . ALA A 1 174 ? 9.147 11.665 -10.090 1.00 91.25 174 ALA A CA 1
ATOM 1302 C C . ALA A 1 174 ? 8.130 12.199 -9.068 1.00 91.25 174 ALA A C 1
ATOM 1304 O O . ALA A 1 174 ? 8.355 12.116 -7.861 1.00 91.25 174 ALA A O 1
ATOM 1305 N N . ALA A 1 175 ? 6.969 12.680 -9.530 1.00 92.00 175 ALA A N 1
ATOM 1306 C CA . ALA A 1 175 ? 5.884 13.093 -8.641 1.00 92.00 175 ALA A CA 1
ATOM 1307 C C . ALA A 1 175 ? 5.406 11.927 -7.759 1.00 92.00 175 ALA A C 1
ATOM 1309 O O . ALA A 1 175 ? 5.232 12.090 -6.551 1.00 92.00 175 ALA A O 1
ATOM 1310 N N . ALA A 1 176 ? 5.262 10.728 -8.337 1.00 91.81 176 ALA A N 1
ATOM 1311 C CA . ALA A 1 176 ? 4.854 9.546 -7.591 1.00 91.81 176 ALA A CA 1
ATOM 1312 C C . ALA A 1 176 ? 5.855 9.132 -6.512 1.00 91.81 176 ALA A C 1
ATOM 1314 O O . ALA A 1 176 ? 5.459 8.858 -5.375 1.00 91.81 176 ALA A O 1
ATOM 1315 N N . ALA A 1 177 ? 7.141 9.127 -6.850 1.00 92.31 177 ALA A N 1
ATOM 1316 C CA . ALA A 1 177 ? 8.211 8.809 -5.920 1.00 92.31 177 ALA A CA 1
ATOM 1317 C C . ALA A 1 177 ? 8.312 9.842 -4.785 1.00 92.31 177 ALA A C 1
ATOM 1319 O O . ALA A 1 177 ? 8.439 9.453 -3.619 1.00 92.31 177 ALA A O 1
ATOM 1320 N N . ALA A 1 178 ? 8.190 11.134 -5.104 1.00 94.44 178 ALA A N 1
ATOM 1321 C CA . ALA A 1 178 ? 8.239 12.223 -4.132 1.00 94.44 178 ALA A CA 1
ATOM 1322 C C . ALA A 1 178 ? 7.044 12.203 -3.166 1.00 94.44 178 ALA A C 1
ATOM 1324 O O . ALA A 1 178 ? 7.230 12.296 -1.952 1.00 94.44 178 ALA A O 1
ATOM 1325 N N . GLU A 1 179 ? 5.822 12.024 -3.674 1.00 95.94 179 GLU A N 1
ATOM 1326 C CA . GLU A 1 179 ? 4.629 11.891 -2.830 1.00 95.94 179 GLU A CA 1
ATOM 1327 C C . GLU A 1 179 ? 4.705 10.648 -1.937 1.00 95.94 179 GLU A C 1
ATOM 1329 O O . GLU A 1 179 ? 4.323 10.710 -0.767 1.00 95.94 179 GLU A O 1
ATOM 1334 N N . HIS A 1 180 ? 5.241 9.535 -2.454 1.00 96.31 180 HIS A N 1
ATOM 1335 C CA . HIS A 1 180 ? 5.475 8.336 -1.648 1.00 96.31 180 HIS A CA 1
ATOM 1336 C C . HIS A 1 180 ? 6.482 8.622 -0.526 1.00 96.31 180 HIS A C 1
ATOM 1338 O O . HIS A 1 180 ? 6.224 8.309 0.633 1.00 96.31 180 HIS A O 1
ATOM 1344 N N . ALA A 1 181 ? 7.580 9.320 -0.833 1.00 96.25 181 ALA A N 1
ATOM 1345 C CA . ALA A 1 181 ? 8.560 9.740 0.168 1.00 96.25 181 ALA A CA 1
ATOM 1346 C C . ALA A 1 181 ? 7.954 10.585 1.288 1.00 96.25 181 ALA A C 1
ATOM 1348 O O . ALA A 1 181 ? 8.212 10.326 2.462 1.00 96.25 181 ALA A O 1
ATOM 1349 N N . ALA A 1 182 ? 7.157 11.585 0.917 1.00 97.56 182 ALA A N 1
ATOM 1350 C CA . ALA A 1 182 ? 6.514 12.477 1.868 1.00 97.56 182 ALA A CA 1
ATOM 1351 C C . ALA A 1 182 ? 5.490 11.738 2.739 1.00 97.56 182 ALA A C 1
ATOM 1353 O O . ALA A 1 182 ? 5.428 11.976 3.943 1.00 97.56 182 ALA A O 1
ATOM 1354 N N . THR A 1 183 ? 4.720 10.827 2.139 1.00 97.69 183 THR A N 1
ATOM 1355 C CA . THR A 1 183 ? 3.716 10.028 2.850 1.00 97.69 183 THR A CA 1
ATOM 1356 C C . THR A 1 183 ? 4.373 9.091 3.858 1.00 97.69 183 THR A C 1
ATOM 1358 O O . THR A 1 183 ? 4.001 9.130 5.026 1.00 97.69 183 THR A O 1
ATOM 1361 N N . ASP A 1 184 ? 5.387 8.320 3.449 1.00 97.00 184 ASP A N 1
ATOM 1362 C CA . ASP A 1 184 ? 6.123 7.434 4.361 1.00 97.00 184 ASP A CA 1
ATOM 1363 C C . ASP A 1 184 ? 6.715 8.232 5.537 1.00 97.00 184 ASP A C 1
ATOM 1365 O O . ASP A 1 184 ? 6.543 7.852 6.690 1.00 97.00 184 ASP A O 1
ATOM 1369 N N . ALA A 1 185 ? 7.346 9.381 5.264 1.00 96.69 185 ALA A N 1
ATOM 1370 C CA . ALA A 1 185 ? 7.946 10.218 6.303 1.00 96.69 185 ALA A CA 1
ATOM 1371 C C . ALA A 1 185 ? 6.910 10.797 7.284 1.00 96.69 185 ALA A C 1
ATOM 1373 O O . ALA A 1 185 ? 7.184 10.903 8.480 1.00 96.69 185 ALA A O 1
ATOM 1374 N N . ALA A 1 186 ? 5.727 11.180 6.796 1.00 97.31 186 ALA A N 1
ATOM 1375 C CA . ALA A 1 186 ? 4.634 11.648 7.643 1.00 97.31 186 ALA A CA 1
ATOM 1376 C C . ALA A 1 186 ? 4.052 10.511 8.500 1.00 97.31 186 ALA A C 1
ATOM 1378 O O . ALA A 1 186 ? 3.753 10.711 9.676 1.00 97.31 186 ALA A O 1
ATOM 1379 N N . GLU A 1 187 ? 3.917 9.311 7.934 1.00 97.12 187 GLU A N 1
ATOM 1380 C CA . GLU A 1 187 ? 3.443 8.134 8.662 1.00 97.12 187 GLU A CA 1
ATOM 1381 C C . GLU A 1 187 ? 4.456 7.658 9.710 1.00 97.12 187 GLU A C 1
ATOM 1383 O O . GLU A 1 187 ? 4.051 7.323 10.819 1.00 97.12 187 GLU A O 1
ATOM 1388 N N . ASP A 1 188 ? 5.758 7.705 9.421 1.00 96.31 188 ASP A N 1
ATOM 1389 C CA . ASP A 1 188 ? 6.809 7.372 10.391 1.00 96.31 188 ASP A CA 1
ATOM 1390 C C . ASP A 1 188 ? 6.803 8.332 11.590 1.00 96.31 188 ASP A C 1
ATOM 1392 O O . ASP A 1 188 ? 7.049 7.916 12.721 1.00 96.31 188 ASP A O 1
ATOM 1396 N N . GLN A 1 189 ? 6.472 9.612 11.376 1.00 96.19 189 GLN A N 1
ATOM 1397 C CA . GLN A 1 189 ? 6.286 10.576 12.468 1.00 96.19 189 GLN A CA 1
ATOM 1398 C C . GLN A 1 189 ? 5.049 10.269 13.320 1.00 96.19 189 GLN A C 1
ATOM 1400 O O . GLN A 1 189 ? 5.050 10.551 14.518 1.00 96.19 189 GLN A O 1
ATOM 1405 N N . LEU A 1 190 ? 3.994 9.721 12.713 1.00 95.88 190 LEU A N 1
ATOM 1406 C CA . LEU A 1 190 ? 2.722 9.462 13.383 1.00 95.88 190 LEU A CA 1
ATOM 1407 C C . LEU A 1 190 ? 2.703 8.121 14.128 1.00 95.88 190 LEU A C 1
ATOM 1409 O O . LEU A 1 190 ? 2.211 8.054 15.252 1.00 95.88 190 LEU A O 1
ATOM 1413 N N . TYR A 1 191 ? 3.226 7.065 13.507 1.00 93.75 191 TYR A N 1
ATOM 1414 C CA . TYR A 1 191 ? 3.134 5.684 13.995 1.00 93.75 191 TYR A CA 1
ATOM 1415 C C . TYR A 1 191 ? 4.474 5.125 14.496 1.00 93.75 191 TYR A C 1
ATOM 1417 O O . TYR A 1 191 ? 4.512 4.072 15.135 1.00 93.75 191 TYR A O 1
ATOM 1425 N N . GLY A 1 192 ? 5.574 5.837 14.251 1.00 93.62 192 GLY A N 1
ATOM 1426 C CA . GLY A 1 192 ? 6.927 5.344 14.480 1.00 93.62 192 GLY A CA 1
ATOM 1427 C C . GLY A 1 192 ? 7.455 4.516 13.301 1.00 93.62 192 GLY A C 1
ATOM 1428 O O . GLY A 1 192 ? 6.683 4.090 12.443 1.00 93.62 192 GLY A O 1
ATOM 1429 N N . PRO A 1 193 ? 8.776 4.270 13.249 1.00 90.62 193 PRO A N 1
ATOM 1430 C CA . PRO A 1 193 ? 9.430 3.635 12.102 1.00 90.62 193 PRO A CA 1
ATOM 1431 C C . PRO A 1 193 ? 9.127 2.138 11.956 1.00 90.62 193 PRO A C 1
ATOM 1433 O O . PRO A 1 193 ? 9.287 1.601 10.866 1.00 90.62 193 PRO A O 1
ATOM 1436 N N . ASP A 1 194 ? 8.721 1.477 13.042 1.00 90.62 194 ASP A N 1
ATOM 1437 C CA . ASP A 1 194 ? 8.530 0.023 13.082 1.00 90.62 194 ASP A CA 1
ATOM 1438 C C . ASP A 1 194 ? 7.047 -0.385 13.125 1.00 90.62 194 ASP A C 1
ATOM 1440 O O . ASP A 1 194 ? 6.732 -1.556 12.923 1.00 90.62 194 ASP A O 1
ATOM 1444 N N . SER A 1 195 ? 6.131 0.563 13.367 1.00 91.88 195 SER A N 1
ATOM 1445 C CA . SER A 1 195 ? 4.693 0.281 13.460 1.00 91.88 195 SER A CA 1
ATOM 1446 C C . SER A 1 195 ? 3.963 0.663 12.175 1.00 91.88 195 SER A C 1
ATOM 1448 O O . SER A 1 195 ? 4.152 1.743 11.602 1.00 91.88 195 SER A O 1
ATOM 1450 N N . ARG A 1 196 ? 3.044 -0.202 11.760 1.00 89.25 196 ARG A N 1
ATOM 1451 C CA . ARG A 1 196 ? 2.136 -0.023 10.627 1.00 89.25 196 ARG A CA 1
ATOM 1452 C C . ARG A 1 196 ? 0.938 0.870 10.958 1.00 89.25 196 ARG A C 1
ATOM 1454 O O . ARG A 1 196 ? 0.351 1.458 10.050 1.00 89.25 196 ARG A O 1
ATOM 1461 N N . GLY A 1 197 ? 0.582 0.998 12.235 1.00 89.44 197 GLY A N 1
ATOM 1462 C CA . GLY A 1 197 ? -0.463 1.898 12.730 1.00 89.44 197 GLY A CA 1
ATOM 1463 C C . GLY A 1 197 ? -1.889 1.337 12.673 1.00 89.44 197 GLY A C 1
ATOM 1464 O O . GLY A 1 197 ? -2.824 2.023 13.082 1.00 89.44 197 GLY A O 1
ATOM 1465 N N . ASP A 1 198 ? -2.080 0.114 12.174 1.00 89.75 198 ASP A N 1
ATOM 1466 C CA . ASP A 1 198 ? -3.363 -0.609 12.167 1.00 89.75 198 ASP A CA 1
ATOM 1467 C C . ASP A 1 198 ? -3.308 -1.938 12.932 1.00 89.75 198 ASP A C 1
ATOM 1469 O O . ASP A 1 198 ? -4.183 -2.792 12.765 1.00 89.75 198 ASP A O 1
ATOM 1473 N N . GLU A 1 199 ? -2.286 -2.129 13.766 1.00 89.44 199 GLU A N 1
ATOM 1474 C CA . GLU A 1 199 ? -2.170 -3.301 14.619 1.00 89.44 199 GLU A CA 1
ATOM 1475 C C . GLU A 1 199 ? -3.341 -3.378 15.597 1.00 89.44 199 GLU A C 1
ATOM 1477 O O . GLU A 1 199 ? -3.749 -2.399 16.231 1.00 89.44 199 GLU A O 1
ATOM 1482 N N . LEU A 1 200 ? -3.880 -4.586 15.746 1.00 89.06 200 LEU A N 1
ATOM 1483 C CA . LEU A 1 200 ? -4.820 -4.851 16.818 1.00 89.06 200 LEU A CA 1
ATOM 1484 C C . LEU A 1 200 ? -4.069 -4.875 18.156 1.00 89.06 200 LEU A C 1
ATOM 1486 O O . LEU A 1 200 ? -2.957 -5.402 18.216 1.00 89.06 200 LEU A O 1
ATOM 1490 N N . PRO A 1 201 ? -4.697 -4.390 19.240 1.00 87.94 201 PRO A N 1
ATOM 1491 C CA . PRO A 1 201 ? -4.246 -4.677 20.595 1.00 87.94 201 PRO A CA 1
ATOM 1492 C C . PRO A 1 201 ? -3.960 -6.174 20.781 1.00 87.94 201 PRO A C 1
ATOM 1494 O O . PRO A 1 201 ? -4.720 -7.009 20.282 1.00 87.94 201 PRO A O 1
ATOM 1497 N N . GLU A 1 202 ? -2.877 -6.520 21.487 1.00 84.38 202 GLU A N 1
ATOM 1498 C CA . GLU A 1 202 ? -2.396 -7.908 21.626 1.00 84.38 202 GLU A CA 1
ATOM 1499 C C . GLU A 1 202 ? -3.493 -8.871 22.113 1.00 84.38 202 GLU A C 1
ATOM 1501 O O . GLU A 1 202 ? -3.623 -9.998 21.636 1.00 84.38 202 GLU A O 1
ATOM 1506 N N . ASP A 1 203 ? -4.352 -8.395 23.011 1.00 83.44 203 ASP A N 1
ATOM 1507 C CA . ASP A 1 203 ? -5.482 -9.122 23.585 1.00 83.44 203 ASP A CA 1
ATOM 1508 C C . ASP A 1 203 ? -6.630 -9.388 22.596 1.00 83.44 203 ASP A C 1
ATOM 1510 O O . ASP A 1 203 ? -7.513 -10.198 22.888 1.00 83.44 203 ASP A O 1
ATOM 1514 N N . LEU A 1 204 ? -6.637 -8.739 21.431 1.00 88.06 204 LEU A N 1
ATOM 1515 C CA . LEU A 1 204 ? -7.603 -8.952 20.350 1.00 88.06 204 LEU A CA 1
ATOM 1516 C C . LEU A 1 204 ? -7.037 -9.784 19.193 1.00 88.06 204 LEU A C 1
ATOM 1518 O O . LEU A 1 204 ? -7.803 -10.185 18.314 1.00 88.06 204 LEU A O 1
ATOM 1522 N N . VAL A 1 205 ? -5.734 -10.074 19.179 1.00 87.94 205 VAL A N 1
ATOM 1523 C CA . VAL A 1 205 ? -5.108 -10.874 18.116 1.00 87.94 205 VAL A CA 1
ATOM 1524 C C . VAL A 1 205 ? -5.559 -12.331 18.192 1.00 87.94 205 VAL A C 1
ATOM 1526 O O . VAL A 1 205 ? -5.951 -12.902 17.173 1.00 87.94 205 VAL A O 1
ATOM 1529 N N . ASP A 1 206 ? -5.594 -12.932 19.379 1.00 87.38 206 ASP A N 1
ATOM 1530 C CA . ASP A 1 206 ? -6.031 -14.321 19.535 1.00 87.38 206 ASP A CA 1
ATOM 1531 C C . ASP A 1 206 ? -7.567 -14.461 19.389 1.00 87.38 206 ASP A C 1
ATOM 1533 O O . ASP A 1 206 ? -8.319 -13.722 20.028 1.00 87.38 206 ASP A O 1
ATOM 1537 N N . PRO A 1 207 ? -8.089 -15.390 18.558 1.00 85.19 207 PRO A N 1
ATOM 1538 C CA . PRO A 1 207 ? -9.533 -15.554 18.377 1.00 85.19 207 PRO A CA 1
ATOM 1539 C C . PRO A 1 207 ? -10.302 -15.842 19.675 1.00 85.19 207 PRO A C 1
ATOM 1541 O O . PRO A 1 207 ? -11.435 -15.374 19.829 1.00 85.19 207 PRO A O 1
ATOM 1544 N N . SER A 1 208 ? -9.705 -16.584 20.616 1.00 82.50 208 SER A N 1
ATOM 1545 C CA . SER A 1 208 ? -10.369 -16.966 21.866 1.00 82.50 208 SER A CA 1
ATOM 1546 C C . SER A 1 208 ? -10.472 -15.786 22.839 1.00 82.50 208 SER A C 1
ATOM 1548 O O . SER A 1 208 ? -11.539 -15.548 23.417 1.00 82.50 208 SER A O 1
ATOM 1550 N N . SER A 1 209 ? -9.415 -14.976 22.961 1.00 88.69 209 SER A N 1
ATOM 1551 C CA . SER A 1 209 ? -9.436 -13.746 23.757 1.00 88.69 209 SER A CA 1
ATOM 1552 C C . SER A 1 209 ? -10.325 -12.676 23.118 1.00 88.69 209 SER A C 1
ATOM 1554 O O . SER A 1 209 ? -11.083 -12.000 23.822 1.00 88.69 209 SER A O 1
ATOM 1556 N N . ARG A 1 210 ? -10.313 -12.580 21.783 1.00 92.25 210 ARG A N 1
ATOM 1557 C CA . ARG A 1 210 ? -11.112 -11.627 21.005 1.00 92.25 210 ARG A CA 1
ATOM 1558 C C . ARG A 1 210 ? -12.608 -11.819 21.221 1.00 92.25 210 ARG A C 1
ATOM 1560 O O . ARG A 1 210 ? -13.309 -10.844 21.479 1.00 92.25 210 ARG A O 1
ATOM 1567 N N . ALA A 1 211 ? -13.103 -13.056 21.167 1.00 88.12 211 ALA A N 1
ATOM 1568 C CA . ALA A 1 211 ? -14.523 -13.343 21.379 1.00 88.12 211 ALA A CA 1
ATOM 1569 C C . ALA A 1 211 ? -14.998 -12.913 22.778 1.00 88.12 211 ALA A C 1
ATOM 1571 O O . ALA A 1 211 ? -16.049 -12.281 22.912 1.00 88.12 211 ALA A O 1
ATOM 1572 N N . ARG A 1 212 ? -14.195 -13.196 23.814 1.00 89.94 212 ARG A N 1
ATOM 1573 C CA . ARG A 1 212 ? -14.476 -12.765 25.191 1.00 89.94 212 ARG A CA 1
ATOM 1574 C C . ARG A 1 212 ? -14.526 -11.239 25.301 1.00 89.94 212 ARG A C 1
ATOM 1576 O O . ARG A 1 212 ? -15.498 -10.702 25.821 1.00 89.94 212 ARG A O 1
ATOM 1583 N N . ARG A 1 213 ? -13.519 -10.545 24.767 1.00 90.50 213 ARG A N 1
ATOM 1584 C CA . ARG A 1 213 ? -13.411 -9.077 24.823 1.00 90.50 213 ARG A CA 1
ATOM 1585 C C . ARG A 1 213 ? -14.534 -8.373 24.068 1.00 90.50 213 ARG A C 1
ATOM 1587 O O . ARG A 1 213 ? -15.079 -7.393 24.565 1.00 90.50 213 ARG A O 1
ATOM 1594 N N . ILE A 1 214 ? -14.926 -8.897 22.904 1.00 91.94 214 ILE A N 1
ATOM 1595 C CA . ILE A 1 214 ? -16.081 -8.388 22.151 1.00 91.94 214 ILE A CA 1
ATOM 1596 C C . ILE A 1 214 ? -17.356 -8.525 22.982 1.00 91.94 214 ILE A C 1
ATOM 1598 O O . ILE A 1 214 ? -18.137 -7.580 23.052 1.00 91.94 214 ILE A O 1
ATOM 1602 N N . LYS A 1 215 ? -17.567 -9.673 23.636 1.00 92.81 215 LYS A N 1
ATOM 1603 C CA . LYS A 1 215 ? -18.741 -9.885 24.488 1.00 92.81 215 LYS A CA 1
ATOM 1604 C C . LYS A 1 215 ? -18.789 -8.881 25.643 1.00 92.81 215 LYS A C 1
ATOM 1606 O O . LYS A 1 215 ? -19.809 -8.223 25.817 1.00 92.81 215 LYS A O 1
ATOM 1611 N N . GLU A 1 216 ? -17.688 -8.727 26.376 1.00 93.56 216 GLU A N 1
ATOM 1612 C CA . GLU A 1 216 ? -17.574 -7.760 27.478 1.00 93.56 216 GLU A CA 1
ATOM 1613 C C . GLU A 1 216 ? -17.853 -6.323 27.005 1.00 93.56 216 GLU A C 1
ATOM 1615 O O . GLU A 1 216 ? -18.622 -5.598 27.634 1.00 93.56 216 GLU A O 1
ATOM 1620 N N . ALA A 1 217 ? -17.284 -5.921 25.864 1.00 93.12 217 ALA A N 1
ATOM 1621 C CA . ALA A 1 217 ? -17.498 -4.594 25.293 1.00 93.12 217 ALA A CA 1
ATOM 1622 C C . ALA A 1 217 ? -18.957 -4.371 24.856 1.00 93.12 217 ALA A C 1
ATOM 1624 O O . ALA A 1 217 ? -19.508 -3.289 25.054 1.00 93.12 217 ALA A O 1
ATOM 1625 N N . LEU A 1 218 ? -19.612 -5.390 24.289 1.00 95.62 218 LEU A N 1
ATOM 1626 C CA . LEU A 1 218 ? -21.027 -5.315 23.919 1.00 95.62 218 LEU A CA 1
ATOM 1627 C C . LEU A 1 218 ? -21.936 -5.194 25.148 1.00 95.62 218 LEU A C 1
ATOM 1629 O O . LEU A 1 218 ? -22.875 -4.401 25.125 1.00 95.62 218 LEU A O 1
ATOM 1633 N N . GLU A 1 219 ? -21.656 -5.939 26.219 1.00 96.12 219 GLU A N 1
ATOM 1634 C CA . GLU A 1 219 ? -22.398 -5.845 27.484 1.00 96.12 219 GLU A CA 1
ATOM 1635 C C . GLU A 1 219 ? -22.249 -4.452 28.117 1.00 96.12 219 GLU A C 1
ATOM 1637 O O . GLU A 1 219 ? -23.238 -3.869 28.565 1.00 96.12 219 GLU A O 1
ATOM 1642 N N . GLN A 1 220 ? -21.045 -3.873 28.075 1.00 94.81 220 GLN A N 1
ATOM 1643 C CA . GLN A 1 220 ? -20.795 -2.498 28.523 1.00 94.81 220 GLN A CA 1
ATOM 1644 C C . GLN A 1 220 ? -21.571 -1.472 27.689 1.00 94.81 220 GLN A C 1
ATOM 1646 O O . GLN A 1 220 ? -22.291 -0.652 28.251 1.00 94.81 220 GLN A O 1
ATOM 1651 N N . LEU A 1 221 ? -21.526 -1.562 26.355 1.00 94.06 221 LEU A N 1
ATOM 1652 C CA . LEU A 1 221 ? -22.284 -0.664 25.474 1.00 94.06 221 LEU A CA 1
ATOM 1653 C C . LEU A 1 221 ? -23.799 -0.744 25.714 1.00 94.06 221 LEU A C 1
ATOM 1655 O O . LEU A 1 221 ? -24.502 0.271 25.660 1.00 94.06 221 LEU A O 1
ATOM 1659 N N . GLN A 1 222 ? -24.318 -1.944 25.987 1.00 94.62 222 GLN A N 1
ATOM 1660 C CA . GLN A 1 222 ? -25.722 -2.137 26.349 1.00 94.62 222 GLN A CA 1
ATOM 1661 C C . GLN A 1 222 ? -26.050 -1.493 27.700 1.00 94.62 222 GLN A C 1
ATOM 1663 O O . GLN A 1 222 ? -27.065 -0.799 27.808 1.00 94.62 222 GLN A O 1
ATOM 1668 N N . ALA A 1 223 ? -25.191 -1.674 28.707 1.00 92.69 223 ALA A N 1
ATOM 1669 C CA . ALA A 1 223 ? -25.350 -1.059 30.020 1.00 92.69 223 ALA A CA 1
ATOM 1670 C C . ALA A 1 223 ? -25.317 0.477 29.940 1.00 92.69 223 ALA A C 1
ATOM 1672 O O . ALA A 1 223 ? -26.198 1.134 30.498 1.00 92.69 223 ALA A O 1
ATOM 1673 N N . ASP A 1 224 ? -24.383 1.046 29.177 1.00 91.38 224 ASP A N 1
ATOM 1674 C CA . ASP A 1 224 ? -24.259 2.492 28.962 1.00 91.38 224 ASP A CA 1
ATOM 1675 C C . ASP A 1 224 ? -25.494 3.067 28.260 1.00 91.38 224 ASP A C 1
ATOM 1677 O O . ASP A 1 224 ? -26.035 4.106 28.655 1.00 91.38 224 ASP A O 1
ATOM 1681 N N . THR A 1 225 ? -26.001 2.358 27.248 1.00 91.25 225 THR A N 1
ATOM 1682 C CA . THR A 1 225 ? -27.228 2.742 26.538 1.00 91.25 225 THR A CA 1
ATOM 1683 C C . THR A 1 225 ? -28.438 2.716 27.474 1.00 91.25 225 THR A C 1
ATOM 1685 O O . THR A 1 225 ? -29.244 3.652 27.473 1.00 91.25 225 THR A O 1
ATOM 1688 N N . ALA A 1 226 ? -28.563 1.675 28.302 1.00 90.56 226 ALA A N 1
ATOM 1689 C CA . ALA A 1 226 ? -29.644 1.544 29.275 1.00 90.56 226 ALA A CA 1
ATOM 1690 C C . ALA A 1 226 ? -29.574 2.633 30.358 1.00 90.56 226 ALA A C 1
ATOM 1692 O O . ALA A 1 226 ? -30.595 3.251 30.668 1.00 90.56 226 ALA A O 1
ATOM 1693 N N . ALA A 1 227 ? -28.381 2.925 30.881 1.00 87.81 227 ALA A N 1
ATOM 1694 C CA . ALA A 1 227 ? -28.158 3.991 31.853 1.00 87.81 227 ALA A CA 1
ATOM 1695 C C . ALA A 1 227 ? -28.503 5.370 31.269 1.00 87.81 227 ALA A C 1
ATOM 1697 O O . ALA A 1 227 ? -29.227 6.144 31.897 1.00 87.81 227 ALA A O 1
ATOM 1698 N N . GLY A 1 228 ? -28.077 5.652 30.032 1.00 86.38 228 GLY A N 1
ATOM 1699 C CA . GLY A 1 228 ? -28.443 6.881 29.325 1.00 86.38 228 GLY A CA 1
ATOM 1700 C C . GLY A 1 228 ? -29.950 6.998 29.068 1.00 86.38 228 GLY A C 1
ATOM 1701 O O . GLY A 1 228 ? -30.516 8.087 29.171 1.00 86.38 228 GLY A O 1
ATOM 1702 N N . GLY A 1 229 ? -30.628 5.885 28.773 1.00 86.06 229 GLY A N 1
ATOM 1703 C CA . GLY A 1 229 ? -32.088 5.830 28.670 1.00 86.06 229 GLY A CA 1
ATOM 1704 C C . GLY A 1 229 ? -32.788 6.117 30.002 1.00 86.06 229 GLY A C 1
ATOM 1705 O O . GLY A 1 229 ? -33.715 6.928 30.049 1.00 86.06 229 GLY A O 1
ATOM 1706 N N . ALA A 1 230 ? -32.311 5.509 31.089 1.00 82.62 230 ALA A N 1
ATOM 1707 C CA . ALA A 1 230 ? -32.845 5.709 32.433 1.00 82.62 230 ALA A CA 1
ATOM 1708 C C . ALA A 1 230 ? -32.660 7.154 32.922 1.00 82.62 230 ALA A C 1
ATOM 1710 O O . ALA A 1 230 ? -33.597 7.729 33.478 1.00 82.62 230 ALA A O 1
ATOM 1711 N N . ASP A 1 231 ? -31.502 7.773 32.669 1.00 83.50 231 ASP A N 1
ATOM 1712 C CA . ASP A 1 231 ? -31.257 9.177 33.019 1.00 83.50 231 ASP A CA 1
ATOM 1713 C C . ASP A 1 231 ? -32.184 10.123 32.237 1.00 83.50 231 ASP A C 1
ATOM 1715 O O . ASP A 1 231 ? -32.840 10.994 32.818 1.00 83.50 231 ASP A O 1
ATOM 1719 N N . ARG A 1 232 ? -32.354 9.892 30.926 1.00 85.25 232 ARG A N 1
ATOM 1720 C CA . ARG A 1 232 ? -33.306 10.654 30.099 1.00 85.25 232 ARG A CA 1
ATOM 1721 C C . ARG A 1 232 ? -34.741 10.539 30.618 1.00 85.25 232 ARG A C 1
ATOM 1723 O O . ARG A 1 232 ? -35.426 11.562 30.710 1.00 85.25 232 ARG A O 1
ATOM 1730 N N . GLU A 1 233 ? -35.190 9.339 30.991 1.00 85.44 233 GLU A N 1
ATOM 1731 C CA . GLU A 1 233 ? -36.539 9.144 31.540 1.00 85.44 233 GLU A CA 1
ATOM 1732 C C . GLU A 1 233 ? -36.676 9.766 32.936 1.00 85.44 233 GLU A C 1
ATOM 1734 O O . GLU A 1 233 ? -37.684 10.413 33.218 1.00 85.44 233 GLU A O 1
ATOM 1739 N N . ALA A 1 234 ? -35.651 9.687 33.789 1.00 84.38 234 ALA A N 1
ATOM 1740 C CA . ALA A 1 234 ? -35.646 10.348 35.094 1.00 84.38 234 ALA A CA 1
ATOM 1741 C C . ALA A 1 234 ? -35.751 11.879 34.962 1.00 84.38 234 ALA A C 1
ATOM 1743 O O . ALA A 1 234 ? -36.520 12.528 35.684 1.00 84.38 234 ALA A O 1
ATOM 1744 N N . VAL A 1 235 ? -35.031 12.477 34.008 1.00 88.50 235 VAL A N 1
ATOM 1745 C CA . VAL A 1 235 ? -35.135 13.907 33.684 1.00 88.50 235 VAL A CA 1
ATOM 1746 C C . VAL A 1 235 ? -36.531 14.248 33.150 1.00 88.50 235 VAL A C 1
ATOM 1748 O O . VAL A 1 235 ? -37.127 15.242 33.586 1.00 88.50 235 VAL A O 1
ATOM 1751 N N . ALA A 1 236 ? -37.085 13.434 32.248 1.00 88.94 236 ALA A N 1
ATOM 1752 C CA . ALA A 1 236 ? -38.435 13.621 31.717 1.00 88.94 236 ALA A CA 1
ATOM 1753 C C . ALA A 1 236 ? -39.501 13.526 32.822 1.00 88.94 236 ALA A C 1
ATOM 1755 O O . ALA A 1 236 ? -40.364 14.402 32.920 1.00 88.94 236 ALA A O 1
ATOM 1756 N N . ALA A 1 237 ? -39.400 12.539 33.712 1.00 89.12 237 ALA A N 1
ATOM 1757 C CA . ALA A 1 237 ? -40.290 12.351 34.853 1.00 89.12 237 ALA A CA 1
ATOM 1758 C C . ALA A 1 237 ? -40.240 13.544 35.821 1.00 89.12 237 ALA A C 1
ATOM 1760 O O . ALA A 1 237 ? -41.288 14.074 36.197 1.00 89.12 237 ALA A O 1
ATOM 1761 N N . ARG A 1 238 ? -39.043 14.056 36.153 1.00 92.06 238 ARG A N 1
ATOM 1762 C CA . ARG A 1 238 ? -38.883 15.278 36.969 1.00 92.06 238 ARG A CA 1
ATOM 1763 C C . ARG A 1 238 ? -39.542 16.496 36.314 1.00 92.06 238 ARG A C 1
ATOM 1765 O O . ARG A 1 238 ? -40.179 17.292 37.008 1.00 92.06 238 ARG A O 1
ATOM 1772 N N . LYS A 1 239 ? -39.422 16.649 34.988 1.00 89.88 239 LYS A N 1
ATOM 1773 C CA . LYS A 1 239 ? -40.107 17.719 34.237 1.00 89.88 239 LYS A CA 1
ATOM 1774 C C . LYS A 1 239 ? -41.633 17.556 34.279 1.00 89.88 239 LYS A C 1
ATOM 1776 O O . LYS A 1 239 ? -42.316 18.534 34.584 1.00 89.88 239 LYS A O 1
ATOM 1781 N N . ARG A 1 240 ? -42.162 16.344 34.047 1.00 91.19 240 ARG A N 1
ATOM 1782 C CA . ARG A 1 240 ? -43.606 16.034 34.127 1.00 91.19 240 ARG A CA 1
ATOM 1783 C C . ARG A 1 240 ? -44.168 16.317 35.527 1.00 91.19 240 ARG A C 1
ATOM 1785 O O . ARG A 1 240 ? -45.175 17.008 35.645 1.00 91.19 240 ARG A O 1
ATOM 1792 N N . ALA A 1 241 ? -43.479 15.889 36.587 1.00 90.69 241 ALA A N 1
ATOM 1793 C CA . ALA A 1 241 ? -43.892 16.130 37.973 1.00 90.69 241 ALA A CA 1
ATOM 1794 C C . ALA A 1 241 ? -43.934 17.628 38.330 1.00 90.69 241 ALA A C 1
ATOM 1796 O O . ALA A 1 241 ? -44.901 18.103 38.927 1.00 90.69 241 ALA A O 1
ATOM 1797 N N . ARG A 1 242 ? -42.922 18.407 37.911 1.00 91.94 242 ARG A N 1
ATOM 1798 C CA . ARG A 1 242 ? -42.915 19.873 38.088 1.00 91.94 242 ARG A CA 1
ATOM 1799 C C . ARG A 1 242 ? -44.056 20.551 37.327 1.00 91.94 242 ARG A C 1
ATOM 1801 O O . ARG A 1 242 ? -44.641 21.501 37.845 1.00 91.94 242 ARG A O 1
ATOM 1808 N N . ALA A 1 243 ? -44.374 20.089 36.117 1.00 89.75 243 ALA A N 1
ATOM 1809 C CA . ALA A 1 243 ? -45.502 20.603 35.342 1.00 89.75 243 ALA A CA 1
ATOM 1810 C C . ALA A 1 243 ? -46.844 20.305 36.033 1.00 89.75 243 ALA A C 1
ATOM 1812 O O . ALA A 1 243 ? -47.643 21.223 36.210 1.00 89.75 243 ALA A O 1
ATOM 1813 N N . ALA A 1 244 ? -47.043 19.074 36.517 1.00 90.69 244 ALA A N 1
ATOM 1814 C CA . ALA A 1 244 ? -48.239 18.676 37.259 1.00 90.69 244 ALA A CA 1
ATOM 1815 C C . ALA A 1 244 ? -48.422 19.491 38.553 1.00 90.69 244 ALA A C 1
ATOM 1817 O O . ALA A 1 244 ? -49.508 20.004 38.808 1.00 90.69 244 ALA A O 1
ATOM 1818 N N . GLN A 1 245 ? -47.353 19.712 39.332 1.00 91.00 245 GLN A N 1
ATOM 1819 C CA . GLN A 1 245 ? -47.413 20.577 40.521 1.00 91.00 245 GLN A CA 1
ATOM 1820 C C . GLN A 1 245 ? -47.791 22.025 40.184 1.00 91.00 245 GLN A C 1
ATOM 1822 O O . GLN A 1 245 ? -48.569 22.646 40.908 1.00 91.00 245 GLN A O 1
ATOM 1827 N N . ARG A 1 246 ? -47.245 22.585 39.095 1.00 90.31 246 ARG A N 1
ATOM 1828 C CA . ARG A 1 246 ? -47.605 23.937 38.631 1.00 90.31 246 ARG A CA 1
ATOM 1829 C C . ARG A 1 246 ? -49.074 24.011 38.222 1.00 90.31 246 ARG A C 1
ATOM 1831 O O . ARG A 1 246 ? -49.733 24.996 38.546 1.00 90.31 246 ARG A O 1
ATOM 1838 N N . GLN A 1 247 ? -49.577 22.983 37.544 1.00 90.75 247 GLN A N 1
ATOM 1839 C CA . GLN A 1 247 ? -50.976 22.900 37.143 1.00 90.75 247 GLN A CA 1
ATOM 1840 C C . GLN A 1 247 ? -51.905 22.795 38.357 1.00 90.75 247 GLN A C 1
ATOM 1842 O O . GLN A 1 247 ? -52.810 23.612 38.474 1.00 90.75 247 GLN A O 1
ATOM 1847 N N . ALA A 1 248 ? -51.617 21.903 39.308 1.00 91.12 248 ALA A N 1
ATOM 1848 C CA . ALA A 1 248 ? -52.396 21.761 40.538 1.00 91.12 248 ALA A CA 1
ATOM 1849 C C . ALA A 1 248 ? -52.431 23.062 41.360 1.00 91.12 248 ALA A C 1
ATOM 1851 O O . ALA A 1 248 ? -53.492 23.480 41.814 1.00 91.12 248 ALA A O 1
ATOM 1852 N N . LYS A 1 249 ? -51.294 23.767 41.493 1.00 90.31 249 LYS A N 1
ATOM 1853 C CA . LYS A 1 249 ? -51.260 25.093 42.140 1.00 90.31 249 LYS A CA 1
ATOM 1854 C C . LYS A 1 249 ? -52.129 26.119 41.412 1.00 90.31 249 LYS A C 1
ATOM 1856 O O . LYS A 1 249 ? -52.801 26.913 42.060 1.00 90.31 249 LYS A O 1
ATOM 1861 N N . ARG A 1 250 ? -52.109 26.122 40.076 1.00 87.56 250 ARG A N 1
ATOM 1862 C CA . ARG A 1 250 ? -52.934 27.025 39.262 1.00 87.56 250 ARG A CA 1
ATOM 1863 C C . ARG A 1 250 ? -54.421 26.700 39.400 1.00 87.56 250 ARG A C 1
ATOM 1865 O O . ARG A 1 250 ? -55.219 27.621 39.509 1.00 87.56 250 ARG A O 1
ATOM 1872 N N . GLU A 1 251 ? -54.788 25.424 39.402 1.00 90.00 251 GLU A N 1
ATOM 1873 C CA . GLU A 1 251 ? -56.169 24.970 39.593 1.00 90.00 251 GLU A CA 1
ATOM 1874 C C . GLU A 1 251 ? -56.687 25.313 40.992 1.00 90.00 251 GLU A C 1
ATOM 1876 O O . GLU A 1 251 ? -57.787 25.850 41.099 1.00 90.00 251 GLU A O 1
ATOM 1881 N N . ALA A 1 252 ? -55.876 25.112 42.036 1.00 88.38 252 ALA A N 1
ATOM 1882 C CA . ALA A 1 252 ? -56.193 25.536 43.399 1.00 88.38 252 ALA A CA 1
ATOM 1883 C C . ALA A 1 252 ? -56.398 27.056 43.486 1.00 88.38 252 ALA A C 1
ATOM 1885 O O . ALA A 1 252 ? -57.429 27.503 43.973 1.00 88.38 252 ALA A O 1
ATOM 1886 N N . LEU A 1 253 ? -55.489 27.850 42.905 1.00 87.94 253 LEU A N 1
ATOM 1887 C CA . LEU A 1 253 ? -55.635 29.306 42.839 1.00 87.94 253 LEU A CA 1
ATOM 1888 C C . LEU A 1 253 ? -56.949 29.703 42.142 1.00 87.94 253 LEU A C 1
ATOM 1890 O O . LEU A 1 253 ? -57.683 30.554 42.630 1.00 87.94 253 LEU A O 1
ATOM 1894 N N . ILE A 1 254 ? -57.271 29.078 41.003 1.00 85.25 254 ILE A N 1
ATOM 1895 C CA . ILE A 1 254 ? -58.523 29.330 40.272 1.00 85.25 254 ILE A CA 1
ATOM 1896 C C . ILE A 1 254 ? -59.747 28.947 41.118 1.00 85.25 254 ILE A C 1
ATOM 1898 O O . ILE A 1 254 ? -60.748 29.665 41.085 1.00 85.25 254 ILE A O 1
ATOM 1902 N N . ALA A 1 255 ? -59.690 27.834 41.851 1.00 85.56 255 ALA A N 1
ATOM 1903 C CA . ALA A 1 255 ? -60.760 27.395 42.740 1.00 85.56 255 ALA A CA 1
ATOM 1904 C C . ALA A 1 255 ? -60.970 28.384 43.897 1.00 85.56 255 ALA A C 1
ATOM 1906 O O . ALA A 1 255 ? -62.106 28.805 44.114 1.00 85.56 255 ALA A O 1
ATOM 1907 N N . ASP A 1 256 ? -59.893 28.838 44.542 1.00 84.75 256 ASP A N 1
ATOM 1908 C CA . ASP A 1 256 ? -59.928 29.864 45.591 1.00 84.75 256 ASP A CA 1
ATOM 1909 C C . ASP A 1 256 ? -60.544 31.168 45.065 1.00 84.75 256 ASP A C 1
ATOM 1911 O O . ASP A 1 256 ? -61.464 31.721 45.671 1.00 84.75 256 ASP A O 1
ATOM 1915 N N . TYR A 1 257 ? -60.120 31.622 43.877 1.00 78.31 257 TYR A N 1
ATOM 1916 C CA . TYR A 1 257 ? -60.710 32.787 43.207 1.00 78.31 257 TYR A CA 1
ATOM 1917 C C . TYR A 1 257 ? -62.214 32.616 42.941 1.00 78.31 257 TYR A C 1
ATOM 1919 O O . TYR A 1 257 ? -62.986 33.564 43.110 1.00 78.31 257 TYR A O 1
ATOM 1927 N N . ARG A 1 258 ? -62.655 31.429 42.504 1.00 80.62 258 ARG A N 1
ATOM 1928 C CA . ARG A 1 258 ? -64.078 31.142 42.246 1.00 80.62 258 ARG A CA 1
ATOM 1929 C C . ARG A 1 258 ? -64.898 31.112 43.536 1.00 80.62 258 ARG A C 1
ATOM 1931 O O . ARG A 1 258 ? -65.988 31.679 43.551 1.00 80.62 258 ARG A O 1
ATOM 1938 N N . ALA A 1 259 ? -64.375 30.501 44.596 1.00 78.69 259 ALA A N 1
ATOM 1939 C CA . ALA A 1 259 ? -65.027 30.431 45.901 1.00 78.69 259 ALA A CA 1
ATOM 1940 C C . ALA A 1 259 ? -65.174 31.823 46.536 1.00 78.69 259 ALA A C 1
ATOM 1942 O O . ALA A 1 259 ? -66.269 32.194 46.957 1.00 78.69 259 ALA A O 1
ATOM 1943 N N . ALA A 1 260 ? -64.115 32.640 46.506 1.00 74.38 260 ALA A N 1
ATOM 1944 C CA . ALA A 1 260 ? -64.152 34.020 46.992 1.00 74.38 260 ALA A CA 1
ATOM 1945 C C . ALA A 1 260 ? -65.194 34.875 46.246 1.00 74.38 260 ALA A C 1
ATOM 1947 O O . ALA A 1 260 ? -65.898 35.681 46.856 1.00 74.38 260 ALA A O 1
ATOM 1948 N N . ARG A 1 261 ? -65.349 34.651 44.933 1.00 71.44 261 ARG A N 1
ATOM 1949 C CA . ARG A 1 261 ? -66.365 35.320 44.108 1.00 71.44 261 ARG A CA 1
ATOM 1950 C C . ARG A 1 261 ? -67.796 34.882 44.443 1.00 71.44 261 ARG A C 1
ATOM 1952 O O . ARG A 1 261 ? -68.701 35.708 44.384 1.00 71.44 261 ARG A O 1
ATOM 1959 N N . GLN A 1 262 ? -68.018 33.608 44.774 1.00 74.50 262 GLN A N 1
ATOM 1960 C CA . GLN A 1 262 ? -69.340 33.091 45.162 1.00 74.50 262 GLN A CA 1
ATOM 1961 C C . GLN A 1 262 ? -69.763 33.537 46.570 1.00 74.50 262 GLN A C 1
ATOM 1963 O O . GLN A 1 262 ? -70.949 33.743 46.802 1.00 74.50 262 GLN A O 1
ATOM 1968 N N . ALA A 1 263 ? -68.811 33.756 47.482 1.00 73.56 263 ALA A N 1
ATOM 1969 C CA . ALA A 1 263 ? -69.061 34.225 48.848 1.00 73.56 263 ALA A CA 1
ATOM 1970 C C . ALA A 1 263 ? -69.405 35.731 48.957 1.00 73.56 263 ALA A C 1
ATOM 1972 O O . ALA A 1 263 ? -69.479 36.269 50.059 1.00 73.56 263 ALA A O 1
ATOM 1973 N N . GLY A 1 264 ? -69.608 36.428 47.832 1.00 61.50 264 GLY A N 1
ATOM 1974 C CA . GLY A 1 264 ? -70.014 37.839 47.807 1.00 61.50 264 GLY A CA 1
ATOM 1975 C C . GLY A 1 264 ? -68.885 38.849 48.046 1.00 61.50 264 GLY A C 1
ATOM 1976 O O . GLY A 1 264 ? -69.156 40.042 48.166 1.00 61.50 264 GLY A O 1
ATOM 1977 N N . GLY A 1 265 ? -67.622 38.411 48.090 1.00 53.41 265 GLY A N 1
ATOM 1978 C CA . GLY A 1 265 ? -66.471 39.303 48.224 1.00 53.41 265 GLY A CA 1
ATOM 1979 C C . GLY A 1 265 ? -66.129 40.001 46.906 1.00 53.41 265 GLY A C 1
ATOM 1980 O O . GLY A 1 265 ? -65.688 39.357 45.953 1.00 53.41 265 GLY A O 1
ATOM 1981 N N . LEU A 1 266 ? -66.282 41.327 46.845 1.00 53.72 266 LEU A N 1
ATOM 1982 C CA . LEU A 1 266 ? -65.615 42.136 45.821 1.00 53.72 266 LEU A CA 1
ATOM 1983 C C . LEU A 1 266 ? -64.101 42.073 46.088 1.00 53.72 266 LEU A C 1
ATOM 1985 O O . LEU A 1 266 ? -63.659 42.454 47.170 1.00 53.72 266 LEU A O 1
ATOM 1989 N N . LEU A 1 267 ? -63.300 41.612 45.124 1.00 55.12 267 LEU A N 1
ATOM 1990 C CA . LEU A 1 267 ? -61.837 41.595 45.242 1.00 55.12 267 LEU A CA 1
ATOM 1991 C C . LEU A 1 267 ? -61.166 42.299 44.053 1.00 55.12 267 LEU A C 1
ATOM 1993 O O . LEU A 1 267 ? -61.704 42.284 42.942 1.00 55.12 267 LEU A O 1
ATOM 1997 N N . PRO A 1 268 ? -60.005 42.940 44.290 1.00 54.56 268 PRO A N 1
ATOM 1998 C CA . PRO A 1 268 ? -59.385 43.871 43.364 1.00 54.56 268 PRO A CA 1
ATOM 1999 C C . PRO A 1 268 ? -58.757 43.129 42.185 1.00 54.56 268 PRO A C 1
ATOM 2001 O O . PRO A 1 268 ? -58.120 42.085 42.340 1.00 54.56 268 PRO A O 1
ATOM 2004 N N . LEU A 1 269 ? -58.904 43.705 40.994 1.00 48.28 269 LEU A N 1
ATOM 2005 C CA . LEU A 1 269 ? -58.171 43.306 39.797 1.00 48.28 269 LEU A CA 1
ATOM 2006 C C . LEU A 1 269 ? -56.683 43.634 39.994 1.00 48.28 269 LEU A C 1
ATOM 2008 O O . LEU A 1 269 ? -56.215 44.710 39.635 1.00 48.28 269 LEU A O 1
ATOM 2012 N N . GLY A 1 270 ? -55.936 42.714 40.602 1.00 50.34 270 GLY A N 1
ATOM 2013 C CA . GLY A 1 270 ? -54.480 42.778 40.653 1.00 50.34 270 GLY A CA 1
ATOM 2014 C C . GLY A 1 270 ? -53.892 42.440 39.285 1.00 50.34 270 GLY A C 1
ATOM 2015 O O . GLY A 1 270 ? -53.920 41.287 38.859 1.00 50.34 270 GLY A O 1
ATOM 2016 N N . THR A 1 271 ? -53.360 43.445 38.593 1.00 44.62 271 THR A N 1
ATOM 2017 C CA . THR A 1 271 ? -52.510 43.303 37.401 1.00 44.62 271 THR A CA 1
ATOM 2018 C C . THR A 1 271 ? -51.369 42.309 37.656 1.00 44.62 271 THR A C 1
ATOM 2020 O O . THR A 1 271 ? -50.693 42.430 38.681 1.00 44.62 271 THR A O 1
ATOM 2023 N N . PRO A 1 272 ? -51.100 41.345 36.753 1.00 41.78 272 PRO A N 1
ATOM 2024 C CA . PRO A 1 272 ? -50.027 40.379 36.956 1.00 41.78 272 PRO A CA 1
ATOM 2025 C C . PRO A 1 272 ? -48.667 41.087 36.955 1.00 41.78 272 PRO A C 1
ATOM 2027 O O . PRO A 1 272 ? -48.302 41.768 35.996 1.00 41.78 272 PRO A O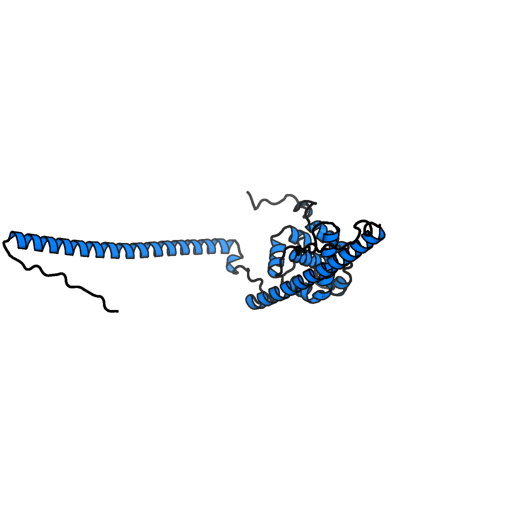 1
ATOM 2030 N N . GLY A 1 273 ? -47.918 40.918 38.047 1.00 44.53 273 GLY A N 1
ATOM 2031 C CA . GLY A 1 273 ? -46.558 41.424 38.192 1.00 44.53 273 GLY A CA 1
ATOM 2032 C C . GLY A 1 273 ? -45.640 40.861 37.108 1.00 44.53 273 GLY A C 1
ATOM 2033 O O . GLY A 1 273 ? -45.473 39.650 36.969 1.00 44.53 273 GLY A O 1
ATOM 2034 N N . ARG A 1 274 ? -45.048 41.768 36.332 1.00 41.72 274 ARG A N 1
ATOM 2035 C CA . ARG A 1 274 ? -44.041 41.503 35.305 1.00 41.72 274 ARG A CA 1
ATOM 2036 C C . ARG A 1 274 ? -42.763 41.009 35.992 1.00 41.72 274 ARG A C 1
ATOM 2038 O O . ARG A 1 274 ? -42.016 41.811 36.539 1.00 41.72 274 ARG A O 1
ATOM 2045 N N . VAL A 1 275 ? -42.508 39.702 35.979 1.00 41.69 275 VAL A N 1
ATOM 2046 C CA . VAL A 1 275 ? -41.203 39.156 36.384 1.00 41.69 275 VAL A CA 1
ATOM 2047 C C . VAL A 1 275 ? -40.290 39.183 35.159 1.00 41.69 275 VAL A C 1
ATOM 2049 O O . VAL A 1 275 ? -40.413 38.350 34.264 1.00 41.69 275 VAL A O 1
ATOM 2052 N N . ILE A 1 276 ? -39.417 40.188 35.101 1.00 38.09 276 ILE A N 1
ATOM 2053 C CA . ILE A 1 276 ? -38.279 40.254 34.177 1.00 38.09 276 ILE A CA 1
ATOM 2054 C C . ILE A 1 276 ? -37.134 39.471 34.846 1.00 38.09 276 ILE A C 1
ATOM 2056 O O . ILE A 1 276 ? -36.791 39.814 35.977 1.00 38.09 276 ILE A O 1
ATOM 2060 N N . PRO A 1 277 ? -36.544 38.438 34.220 1.00 38.38 277 PRO A N 1
ATOM 2061 C CA . PRO A 1 277 ? -35.317 37.843 34.730 1.00 38.38 277 PRO A CA 1
ATOM 2062 C C . PRO A 1 277 ? -34.135 38.757 34.379 1.00 38.38 277 PRO A C 1
ATOM 2064 O O . PRO A 1 277 ? -33.950 39.110 33.215 1.00 38.38 277 PRO A O 1
ATOM 2067 N N . SER A 1 278 ? -33.374 39.173 35.392 1.00 47.03 278 SER A N 1
ATOM 2068 C CA . SER A 1 278 ? -32.087 39.852 35.224 1.00 47.03 278 SER A CA 1
ATOM 2069 C C . SER A 1 278 ? -31.037 38.890 34.661 1.00 47.03 278 SER A C 1
ATOM 2071 O O . SER A 1 278 ? -31.053 37.704 34.995 1.00 47.03 278 SER A O 1
ATOM 2073 N N . VAL A 1 279 ? -30.173 39.460 33.817 1.00 47.12 279 VAL A N 1
ATOM 2074 C CA . VAL A 1 279 ? -28.980 38.899 33.155 1.00 47.12 279 VAL A CA 1
ATOM 2075 C C . VAL A 1 279 ? -28.075 38.129 34.112 1.00 47.12 279 VAL A C 1
ATOM 2077 O O . VAL A 1 279 ? -27.903 38.612 35.254 1.00 47.12 279 VAL A O 1
#

Mean predicted aligned error: 13.19 Å

InterPro domains:
  IPR008490 Transposase InsH, N-terminal [PF05598] (43-104)

Radius of gyration: 36.89 Å; Cα contacts (8 Å, |Δi|>4): 172; chains: 1; bounding box: 94×74×96 Å